Protein AF-N1WDT0-F1 (afdb_monomer)

Foldseek 3Di:
DDLLVVLVVLLVVVCVVQVEAEEADADPPPDPDAKDWAQDPVGIYMYGHNPDDSQSRSQRSLLSVLLVVVDDPDHDDDPPPPPDPPDDPVVSSLSSLVRSLVSSVCVVVLLVLCLVVVQALCSSCVSVSHDSVSSLSVLVVVCVVFQAQKFFDADDPVLLCVLVVVLPDDDPLSPLSVVQSVQQDPRGTIDGSNSSVVLSVLLHPDDDDSVVNSVSVSVRCSVVQNVLRGDCSRSVNDDD

Radius of gyration: 20.65 Å; Cα contacts (8 Å, |Δi|>4): 301; chains: 1; bounding box: 52×43×61 Å

Organism: NCBI:txid1218591

Solvent-accessible surface area (backbone atoms only — not comparable to full-atom values): 13648 Å² total; per-residue (Å²): 132,58,71,58,59,54,49,39,53,51,53,51,53,49,30,56,74,70,60,32,49,77,43,76,39,88,69,70,89,87,56,98,68,58,63,47,64,45,49,53,99,91,47,36,37,34,43,32,36,55,87,49,53,69,42,51,45,42,51,44,52,30,25,41,48,13,43,61,79,69,61,71,92,71,69,78,77,69,99,83,72,86,84,57,94,84,73,74,53,70,68,54,57,51,49,10,48,52,40,14,53,57,77,62,69,46,63,68,61,47,53,59,40,31,37,77,32,68,51,41,50,59,60,32,13,57,74,68,56,38,47,58,67,60,48,52,52,51,50,54,55,49,38,73,77,42,24,82,34,60,28,74,42,84,75,53,68,68,60,48,51,57,52,54,70,71,61,79,76,90,60,81,79,48,53,61,60,52,52,42,60,74,46,57,53,99,89,31,29,57,44,32,47,36,58,52,52,50,33,30,51,37,42,63,71,43,79,64,73,65,16,51,51,30,43,52,57,37,57,67,47,38,61,62,28,43,75,57,66,8,60,48,53,49,38,67,59,79,85,129

Structure (mmCIF, N/CA/C/O backbone):
data_AF-N1WDT0-F1
#
_entry.id   AF-N1WDT0-F1
#
loop_
_atom_site.group_PDB
_atom_site.id
_atom_site.type_symbol
_atom_site.label_atom_id
_atom_site.label_alt_id
_atom_site.label_comp_id
_atom_site.label_asym_id
_atom_site.label_entity_id
_atom_site.label_seq_id
_atom_site.pdbx_PDB_ins_code
_atom_site.Cartn_x
_atom_site.Cartn_y
_atom_site.Cartn_z
_atom_site.occupancy
_atom_site.B_iso_or_equiv
_atom_site.auth_seq_id
_atom_site.auth_comp_id
_atom_site.auth_asym_id
_atom_site.auth_atom_id
_atom_site.pdbx_PDB_model_num
ATOM 1 N N . MET A 1 1 ? 11.836 -20.266 -6.210 1.00 59.88 1 MET A N 1
ATOM 2 C CA . MET A 1 1 ? 11.882 -18.869 -6.680 1.00 59.88 1 MET A CA 1
ATOM 3 C C . MET A 1 1 ? 11.129 -18.022 -5.669 1.00 59.88 1 MET A C 1
ATOM 5 O O . MET A 1 1 ? 10.031 -18.419 -5.287 1.00 59.88 1 MET A O 1
ATOM 9 N N . LYS A 1 2 ? 11.742 -16.962 -5.138 1.00 85.12 2 LYS A N 1
ATOM 10 C CA . LYS A 1 2 ? 11.105 -16.052 -4.169 1.00 85.12 2 LYS A CA 1
ATOM 11 C C . LYS A 1 2 ? 10.028 -15.222 -4.881 1.00 85.12 2 LYS A C 1
ATOM 13 O O . LYS A 1 2 ? 10.144 -14.978 -6.080 1.00 85.12 2 LYS A O 1
ATOM 18 N N . ARG A 1 3 ? 8.973 -14.791 -4.176 1.00 88.62 3 ARG A N 1
ATOM 19 C CA . ARG A 1 3 ? 7.803 -14.133 -4.793 1.00 88.62 3 ARG A CA 1
ATOM 20 C C . ARG A 1 3 ? 8.201 -12.888 -5.594 1.00 88.62 3 ARG A C 1
ATOM 22 O O . ARG A 1 3 ? 7.751 -12.724 -6.725 1.00 88.62 3 ARG A O 1
ATOM 29 N N . ASN A 1 4 ? 9.099 -12.062 -5.060 1.00 91.75 4 ASN A N 1
ATOM 30 C CA . ASN A 1 4 ? 9.583 -10.879 -5.775 1.00 91.75 4 ASN A CA 1
ATOM 31 C C . ASN A 1 4 ? 10.417 -11.169 -7.035 1.00 91.75 4 ASN A C 1
ATOM 33 O O . ASN A 1 4 ? 10.404 -10.352 -7.948 1.00 91.75 4 ASN A O 1
ATOM 37 N N . GLU A 1 5 ? 11.079 -12.324 -7.147 1.00 93.81 5 GLU A N 1
ATOM 38 C CA . GLU A 1 5 ? 11.768 -12.719 -8.390 1.00 93.81 5 GLU A CA 1
ATOM 39 C C . GLU A 1 5 ? 10.745 -13.013 -9.500 1.00 93.81 5 GLU A C 1
ATOM 41 O O . GLU A 1 5 ? 10.914 -12.579 -10.637 1.00 93.81 5 GLU A O 1
ATOM 46 N N . VAL A 1 6 ? 9.639 -13.686 -9.148 1.00 93.25 6 VAL A N 1
ATOM 47 C CA . VAL A 1 6 ? 8.513 -13.948 -10.064 1.00 93.25 6 VAL A CA 1
ATOM 48 C C . VAL A 1 6 ? 7.881 -12.632 -10.523 1.00 93.25 6 VAL A C 1
ATOM 50 O O . VAL A 1 6 ? 7.660 -12.439 -11.717 1.00 93.25 6 VAL A O 1
ATOM 53 N N . ARG A 1 7 ? 7.603 -11.716 -9.583 1.00 93.69 7 ARG A N 1
ATOM 54 C CA . ARG A 1 7 ? 7.012 -10.404 -9.890 1.00 93.69 7 ARG A CA 1
ATOM 55 C C . ARG A 1 7 ? 7.910 -9.586 -10.799 1.00 93.69 7 ARG A C 1
ATOM 57 O O . ARG A 1 7 ? 7.422 -9.054 -11.788 1.00 93.69 7 ARG A O 1
ATOM 64 N N . LEU A 1 8 ? 9.205 -9.525 -10.488 1.00 95.62 8 LEU A N 1
ATOM 65 C CA . LEU A 1 8 ? 10.164 -8.812 -11.318 1.00 95.62 8 LEU A CA 1
ATOM 66 C C . LEU A 1 8 ? 10.182 -9.385 -12.738 1.00 95.62 8 LEU A C 1
ATOM 68 O O . LEU A 1 8 ? 10.030 -8.632 -13.691 1.00 95.62 8 LEU A O 1
ATOM 72 N N . GLY A 1 9 ? 10.273 -10.712 -12.881 1.00 96.06 9 GLY A N 1
ATOM 73 C CA . GLY A 1 9 ? 10.225 -11.370 -14.188 1.00 96.06 9 GLY A CA 1
ATOM 74 C C . GLY A 1 9 ? 8.941 -11.068 -14.966 1.00 96.06 9 GLY A C 1
ATOM 75 O O . GLY A 1 9 ? 9.001 -10.783 -16.161 1.00 96.06 9 GLY A O 1
ATOM 76 N N . ARG A 1 10 ? 7.780 -11.055 -14.294 1.00 95.88 10 ARG A N 1
ATOM 77 C CA . ARG A 1 10 ? 6.499 -10.687 -14.917 1.00 95.88 10 ARG A CA 1
ATOM 78 C C . ARG A 1 10 ? 6.483 -9.229 -15.373 1.00 95.88 10 ARG A C 1
ATOM 80 O O . ARG A 1 10 ? 6.078 -8.972 -16.498 1.00 95.88 10 ARG A O 1
ATOM 87 N N . LEU A 1 11 ? 6.915 -8.293 -14.527 1.00 97.06 11 LEU A N 1
ATOM 88 C CA . LEU A 1 11 ? 6.965 -6.868 -14.868 1.00 97.06 11 LEU A CA 1
ATOM 89 C C . LEU A 1 11 ? 7.932 -6.601 -16.029 1.00 97.06 11 LEU A C 1
ATOM 91 O O . LEU A 1 11 ? 7.587 -5.857 -16.937 1.00 97.06 11 LEU A O 1
ATOM 95 N N . LEU A 1 12 ? 9.094 -7.258 -16.049 1.00 97.69 12 LEU A N 1
ATOM 96 C CA . LEU A 1 12 ? 10.030 -7.188 -17.175 1.00 97.69 12 LEU A CA 1
ATOM 97 C C . LEU A 1 12 ? 9.416 -7.757 -18.461 1.00 97.69 12 LEU A C 1
ATOM 99 O O . LEU A 1 12 ? 9.558 -7.155 -19.516 1.00 97.69 12 LEU A O 1
ATOM 103 N N . SER A 1 13 ? 8.670 -8.862 -18.367 1.00 97.19 13 SER A N 1
ATOM 104 C CA . SER A 1 13 ? 7.952 -9.433 -19.519 1.00 97.19 13 SER A CA 1
ATOM 105 C C . SER A 1 13 ? 6.827 -8.521 -20.023 1.00 97.19 13 SER A C 1
ATOM 107 O O . SER A 1 13 ? 6.486 -8.562 -21.199 1.00 97.19 13 SER A O 1
ATOM 109 N N . ILE A 1 14 ? 6.200 -7.740 -19.136 1.00 96.00 14 ILE A N 1
ATOM 110 C CA . ILE A 1 14 ? 5.221 -6.714 -19.519 1.00 96.00 14 ILE A CA 1
ATOM 111 C C . ILE A 1 14 ? 5.944 -5.576 -20.239 1.00 96.00 14 ILE A C 1
ATOM 113 O O . ILE A 1 14 ? 5.545 -5.229 -21.340 1.00 96.00 14 ILE A O 1
ATOM 117 N N . ALA A 1 15 ? 7.036 -5.060 -19.671 1.00 96.62 15 ALA A N 1
ATOM 118 C CA . ALA A 1 15 ? 7.830 -4.004 -20.294 1.00 96.62 15 ALA A CA 1
ATOM 119 C C . ALA A 1 15 ? 8.309 -4.394 -21.702 1.00 96.62 15 ALA A C 1
ATOM 121 O O . ALA A 1 15 ? 8.155 -3.616 -22.634 1.00 96.62 15 ALA A O 1
ATOM 122 N N . GLU A 1 16 ? 8.805 -5.623 -21.873 1.00 96.94 16 GLU A N 1
ATOM 123 C CA . GLU A 1 16 ? 9.232 -6.155 -23.173 1.00 96.94 16 GLU A CA 1
ATOM 124 C C . GLU A 1 16 ? 8.089 -6.194 -24.198 1.00 96.94 16 GLU A C 1
ATOM 126 O O . GLU A 1 16 ? 8.295 -5.844 -25.354 1.00 96.94 16 GLU A O 1
ATOM 131 N N . LYS A 1 17 ? 6.876 -6.583 -23.786 1.00 96.44 17 LYS A N 1
ATOM 132 C CA . LYS A 1 17 ? 5.700 -6.618 -24.676 1.00 96.44 17 LYS A CA 1
ATOM 133 C C . LYS A 1 17 ? 5.211 -5.238 -25.099 1.00 96.44 17 LYS A C 1
ATOM 135 O O . LYS A 1 17 ? 4.602 -5.127 -26.156 1.00 96.44 17 LYS A O 1
ATOM 140 N N . GLU A 1 18 ? 5.448 -4.233 -24.267 1.00 94.56 18 GLU A N 1
ATOM 141 C CA . GLU A 1 18 ? 5.073 -2.840 -24.517 1.00 94.56 18 GLU A CA 1
ATOM 142 C C . GLU A 1 18 ? 6.230 -2.026 -25.131 1.00 94.56 18 GLU A C 1
ATOM 144 O O . GLU A 1 18 ? 6.192 -0.796 -25.135 1.00 94.56 18 GLU A O 1
ATOM 149 N N . ASP A 1 19 ? 7.284 -2.697 -25.615 1.00 94.81 19 ASP A N 1
ATOM 150 C CA . ASP A 1 19 ? 8.482 -2.076 -26.191 1.00 94.81 19 ASP A CA 1
ATOM 151 C C . ASP A 1 19 ? 9.151 -1.038 -25.254 1.00 94.81 19 ASP A C 1
ATOM 153 O O . ASP A 1 19 ? 9.735 -0.041 -25.690 1.00 94.81 19 ASP A O 1
ATOM 157 N N . VAL A 1 20 ? 9.087 -1.274 -23.937 1.00 95.06 20 VAL A N 1
ATOM 158 C CA . VAL A 1 20 ? 9.721 -0.446 -22.902 1.00 95.06 20 VAL A CA 1
ATOM 159 C C . VAL A 1 20 ? 11.049 -1.063 -22.465 1.00 95.06 20 VAL A C 1
ATOM 161 O O . VAL A 1 20 ? 11.102 -2.141 -21.869 1.00 95.06 20 VAL A O 1
ATOM 164 N N . ILE A 1 21 ? 12.150 -0.344 -22.690 1.00 96.31 21 ILE A N 1
ATOM 165 C CA . ILE A 1 21 ? 13.493 -0.802 -22.306 1.00 96.31 21 ILE A CA 1
ATOM 166 C C . ILE A 1 21 ? 13.722 -0.561 -20.811 1.00 96.31 21 ILE A C 1
ATOM 168 O O . ILE A 1 21 ? 13.724 0.583 -20.364 1.00 96.31 21 ILE A O 1
ATOM 172 N N . VAL A 1 22 ? 14.002 -1.608 -20.033 1.00 96.69 22 VAL A N 1
ATOM 173 C CA . VAL A 1 22 ? 14.294 -1.486 -18.593 1.00 96.69 22 VAL A CA 1
ATOM 174 C C . VAL A 1 22 ? 15.791 -1.632 -18.327 1.00 96.69 22 VAL A C 1
ATOM 176 O O . VAL A 1 22 ? 16.393 -2.641 -18.684 1.00 96.69 22 VAL A O 1
ATOM 179 N N . ASN A 1 23 ? 16.388 -0.650 -17.648 1.00 95.25 23 ASN A N 1
ATOM 180 C CA . ASN A 1 23 ? 17.796 -0.657 -17.257 1.00 95.25 23 ASN A CA 1
ATOM 181 C C . ASN A 1 23 ? 17.959 -0.504 -15.741 1.00 95.25 23 ASN A C 1
ATOM 183 O O . ASN A 1 23 ? 17.408 0.415 -15.136 1.00 95.25 23 ASN A O 1
ATOM 187 N N . PHE A 1 24 ? 18.789 -1.356 -15.139 1.00 93.19 24 PHE A N 1
ATOM 188 C CA . PHE A 1 24 ? 19.231 -1.200 -13.753 1.00 93.19 24 PHE A CA 1
ATOM 189 C C . PHE A 1 24 ? 20.543 -0.418 -13.736 1.00 93.19 24 PHE A C 1
ATOM 191 O O . PHE A 1 24 ? 21.563 -0.897 -14.228 1.00 93.19 24 PHE A O 1
ATOM 198 N N . LEU A 1 25 ? 20.507 0.795 -13.195 1.00 89.88 25 LEU A N 1
ATOM 199 C CA . LEU A 1 25 ? 21.597 1.762 -13.254 1.00 89.88 25 LEU A CA 1
ATOM 200 C C . LEU A 1 25 ? 22.262 1.898 -11.886 1.00 89.88 25 LEU A C 1
ATOM 202 O O . LEU A 1 25 ? 21.585 2.091 -10.876 1.00 89.88 25 LEU A O 1
ATOM 206 N N . ASP A 1 26 ? 23.590 1.828 -11.861 1.00 84.81 26 ASP A N 1
ATOM 207 C CA . ASP A 1 26 ? 24.386 2.215 -10.697 1.00 84.81 26 ASP A CA 1
ATOM 208 C C . ASP A 1 26 ? 24.666 3.719 -10.779 1.00 84.81 26 ASP A C 1
ATOM 210 O O . ASP A 1 26 ? 25.524 4.170 -11.538 1.00 84.81 26 ASP A O 1
ATOM 214 N N . VAL A 1 27 ? 23.856 4.507 -10.074 1.00 71.44 27 VAL A N 1
ATOM 215 C CA . VAL A 1 27 ? 24.004 5.964 -10.013 1.00 71.44 27 VAL A CA 1
ATOM 216 C C . VAL A 1 27 ? 24.674 6.294 -8.687 1.00 71.44 27 VAL A C 1
ATOM 218 O O . VAL A 1 27 ? 24.202 5.865 -7.632 1.00 71.44 27 VAL A O 1
ATOM 221 N N . GLU A 1 28 ? 25.788 7.032 -8.732 1.00 61.84 28 GLU A N 1
ATOM 222 C CA . GLU A 1 28 ? 26.560 7.381 -7.537 1.00 61.84 28 GLU A CA 1
ATOM 223 C C . GLU A 1 28 ? 25.666 7.958 -6.424 1.00 61.84 28 GLU A C 1
ATOM 225 O O . GLU A 1 28 ? 24.732 8.722 -6.669 1.00 61.84 28 GLU A O 1
ATOM 230 N N . ARG A 1 29 ? 25.999 7.607 -5.172 1.00 56.38 29 ARG A N 1
ATOM 231 C CA . ARG A 1 29 ? 25.224 7.814 -3.925 1.00 56.38 29 ARG A CA 1
ATOM 232 C C . ARG A 1 29 ? 24.820 9.263 -3.588 1.00 56.38 29 ARG A C 1
ATOM 234 O O . ARG A 1 29 ? 24.283 9.497 -2.508 1.00 56.38 29 ARG A O 1
ATOM 241 N N . LEU A 1 30 ? 25.114 10.234 -4.446 1.00 51.97 30 LEU A N 1
ATOM 242 C CA . LEU A 1 30 ? 24.866 11.657 -4.215 1.00 51.97 30 LEU A CA 1
ATOM 243 C C . LEU A 1 30 ? 23.414 12.073 -4.493 1.00 51.97 30 LEU A C 1
ATOM 245 O O . LEU A 1 30 ? 23.015 13.154 -4.068 1.00 51.97 30 LEU A O 1
ATOM 249 N N . ILE A 1 31 ? 22.611 11.226 -5.149 1.00 59.69 31 ILE A N 1
ATOM 250 C CA . ILE A 1 31 ? 21.206 11.516 -5.470 1.00 59.69 31 ILE A CA 1
ATOM 251 C C . ILE A 1 31 ? 20.319 10.386 -4.937 1.00 59.69 31 ILE A C 1
ATOM 253 O O . ILE A 1 31 ? 20.558 9.210 -5.202 1.00 59.69 31 ILE A O 1
ATOM 257 N N . SER A 1 32 ? 19.263 10.735 -4.198 1.00 70.50 32 SER A N 1
ATOM 258 C CA . SER A 1 32 ? 18.242 9.818 -3.661 1.00 70.50 32 SER A CA 1
ATOM 259 C C . SER A 1 32 ? 17.285 9.274 -4.736 1.00 70.50 32 SER A C 1
ATOM 261 O O . SER A 1 32 ? 16.084 9.138 -4.499 1.00 70.50 32 SER A O 1
ATOM 263 N N . TRP A 1 33 ? 17.798 9.020 -5.936 1.00 81.94 33 TRP A N 1
ATOM 264 C CA . TRP A 1 33 ? 17.026 8.609 -7.099 1.00 81.94 33 TRP A CA 1
ATOM 265 C C . TRP A 1 33 ? 16.653 7.123 -7.009 1.00 81.94 33 TRP A C 1
ATOM 267 O O . TRP A 1 33 ? 17.490 6.283 -6.669 1.00 81.94 33 TRP A O 1
ATOM 277 N N . LYS A 1 34 ? 15.385 6.796 -7.292 1.00 86.12 34 LYS A N 1
ATOM 278 C CA . LYS A 1 34 ? 14.857 5.422 -7.221 1.00 86.12 34 LYS A CA 1
ATOM 279 C C . LYS A 1 34 ? 14.544 4.848 -8.604 1.00 86.12 34 LYS A C 1
ATOM 281 O O . LYS A 1 34 ? 14.937 3.714 -8.879 1.00 86.12 34 LYS A O 1
ATOM 286 N N . GLY A 1 35 ? 13.868 5.625 -9.445 1.00 87.56 35 GLY A N 1
ATOM 287 C CA . GLY A 1 35 ? 13.437 5.237 -10.782 1.00 87.56 35 GLY A CA 1
ATOM 288 C C . GLY A 1 35 ? 13.123 6.451 -11.651 1.00 87.56 35 GLY A C 1
ATOM 289 O O . GLY A 1 35 ? 13.062 7.578 -11.151 1.00 87.56 35 GLY A O 1
ATOM 290 N N . LEU A 1 36 ? 13.056 6.231 -12.962 1.00 87.50 36 LEU A N 1
ATOM 291 C CA . LEU A 1 36 ? 12.637 7.230 -13.939 1.00 87.50 36 LEU A CA 1
ATOM 292 C C . LEU A 1 36 ? 12.086 6.545 -15.189 1.00 87.50 36 LEU A C 1
ATOM 294 O O . LEU A 1 36 ? 12.828 5.848 -15.886 1.00 87.50 36 LEU A O 1
ATOM 298 N N . TYR A 1 37 ? 10.830 6.816 -15.509 1.00 87.88 37 TYR A N 1
ATOM 299 C CA . TYR A 1 37 ? 10.248 6.578 -16.820 1.00 87.88 37 TYR A CA 1
ATOM 300 C C . TYR A 1 37 ? 10.559 7.737 -17.777 1.00 87.88 37 TYR A C 1
ATOM 302 O O . TYR A 1 37 ? 10.385 8.912 -17.455 1.00 87.88 37 TYR A O 1
ATOM 310 N N . VAL A 1 38 ? 11.011 7.404 -18.984 1.00 86.00 38 VAL A N 1
ATOM 311 C CA . VAL A 1 38 ? 11.261 8.350 -20.073 1.00 86.00 38 VAL A CA 1
ATOM 312 C C . VAL A 1 38 ? 10.547 7.853 -21.317 1.00 86.00 38 VAL A C 1
ATOM 314 O O . VAL A 1 38 ? 10.682 6.695 -21.699 1.00 86.00 38 VAL A O 1
ATOM 317 N N . THR A 1 39 ? 9.837 8.750 -21.993 1.00 83.38 39 THR A N 1
ATOM 318 C CA . THR A 1 39 ? 9.255 8.487 -23.308 1.00 83.38 39 THR A CA 1
ATOM 319 C C . THR A 1 39 ? 9.722 9.535 -24.311 1.00 83.38 39 THR A C 1
ATOM 321 O O . THR A 1 39 ? 9.875 10.719 -23.990 1.00 83.38 39 THR A O 1
ATOM 324 N N . THR A 1 40 ? 10.015 9.079 -25.522 1.00 82.75 40 THR A N 1
ATOM 325 C CA . THR A 1 40 ? 10.518 9.880 -26.638 1.00 82.75 40 THR A CA 1
ATOM 326 C C . THR A 1 40 ? 9.840 9.430 -27.928 1.00 82.75 40 THR A C 1
ATOM 328 O O . THR A 1 40 ? 9.202 8.381 -27.970 1.00 82.75 40 THR A O 1
ATOM 331 N N . GLU A 1 41 ? 10.044 10.168 -29.018 1.00 81.25 41 GLU A N 1
ATOM 332 C CA . GLU A 1 41 ? 9.608 9.733 -30.354 1.00 81.25 41 GLU A CA 1
ATOM 333 C C . GLU A 1 41 ? 10.253 8.405 -30.797 1.00 81.25 41 GLU A C 1
ATOM 335 O O . GLU A 1 41 ? 9.723 7.728 -31.672 1.00 81.25 41 GLU A O 1
ATOM 340 N N . LEU A 1 42 ? 11.386 8.023 -30.194 1.00 82.31 42 LEU A N 1
ATOM 341 C CA . LEU A 1 42 ? 12.124 6.797 -30.510 1.00 82.31 42 LEU A CA 1
ATOM 342 C C . LEU A 1 42 ? 11.694 5.592 -29.662 1.00 82.31 42 LEU A C 1
ATOM 344 O O . LEU A 1 42 ? 12.196 4.493 -29.882 1.00 82.31 42 LEU A O 1
ATOM 348 N N . GLY A 1 43 ? 10.801 5.793 -28.692 1.00 88.12 43 GLY A N 1
ATOM 349 C CA . GLY A 1 43 ? 10.342 4.757 -27.771 1.00 88.12 43 GLY A CA 1
ATOM 350 C C . GLY A 1 43 ? 10.438 5.174 -26.308 1.00 88.12 43 GLY A C 1
ATOM 351 O O . GLY A 1 43 ? 10.697 6.339 -25.977 1.00 88.12 43 GLY A O 1
ATOM 352 N N . SER A 1 44 ? 10.228 4.193 -25.434 1.00 91.31 44 SER A N 1
ATOM 353 C CA . SER A 1 44 ? 10.132 4.383 -23.991 1.00 91.31 44 SER A CA 1
ATOM 354 C C . SER A 1 44 ? 11.163 3.54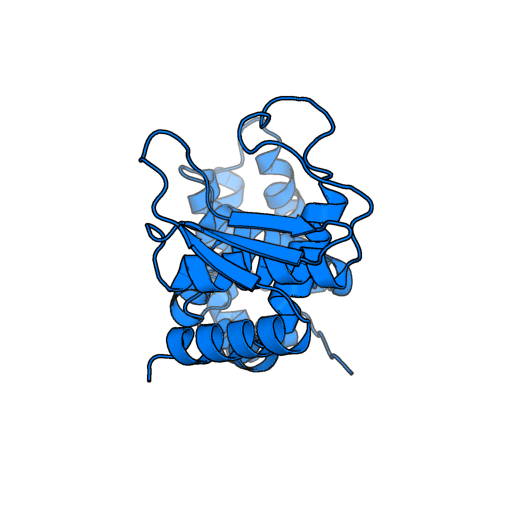6 -23.239 1.00 91.31 44 SER A C 1
ATOM 356 O O . SER A 1 44 ? 11.515 2.438 -23.640 1.00 91.31 44 SER A O 1
ATOM 358 N N . ALA A 1 45 ? 11.655 4.078 -22.126 1.00 93.25 45 ALA A N 1
ATOM 359 C CA . ALA A 1 45 ? 12.629 3.412 -21.279 1.00 93.25 45 ALA A CA 1
ATOM 360 C C . ALA A 1 45 ? 12.378 3.706 -19.799 1.00 93.25 45 ALA A C 1
ATOM 362 O O . ALA A 1 45 ? 11.893 4.774 -19.435 1.00 93.25 45 ALA A O 1
ATOM 363 N N . ILE A 1 46 ? 12.756 2.761 -18.944 1.00 92.88 46 ILE A N 1
ATOM 364 C CA . ILE A 1 46 ? 12.722 2.878 -17.490 1.00 92.88 46 ILE A CA 1
ATOM 365 C C . ILE A 1 46 ? 14.137 2.665 -16.958 1.00 92.88 46 ILE A C 1
ATOM 367 O O . ILE A 1 46 ? 14.757 1.629 -17.201 1.00 92.88 46 ILE A O 1
ATOM 371 N N . GLY A 1 47 ? 14.643 3.634 -16.203 1.00 92.19 47 GLY A N 1
ATOM 372 C CA . GLY A 1 47 ? 15.824 3.466 -15.363 1.00 92.19 47 GLY A CA 1
ATOM 373 C C . GLY A 1 47 ? 15.411 3.122 -13.935 1.00 92.19 47 GLY A C 1
ATOM 374 O O . GLY A 1 47 ? 14.533 3.777 -13.386 1.00 92.19 47 GLY A O 1
ATOM 375 N N . ILE A 1 48 ? 16.060 2.138 -13.312 1.00 91.75 48 ILE A N 1
ATOM 376 C CA . ILE A 1 48 ? 15.869 1.782 -11.897 1.00 91.75 48 ILE A CA 1
ATOM 377 C C . ILE A 1 48 ? 17.218 1.780 -11.196 1.00 91.75 48 ILE A C 1
ATOM 379 O O . ILE A 1 48 ? 18.186 1.230 -11.715 1.00 91.75 48 ILE A O 1
ATOM 383 N N . SER A 1 49 ? 17.288 2.342 -9.992 1.00 89.88 49 SER A N 1
ATOM 384 C CA . SER A 1 49 ? 18.504 2.288 -9.182 1.00 89.88 49 SER A CA 1
ATOM 385 C C . SER A 1 49 ? 18.840 0.847 -8.783 1.00 89.88 49 SER A C 1
ATOM 387 O O . SER A 1 49 ? 18.065 0.156 -8.112 1.00 89.88 49 SER A O 1
ATOM 389 N N . SER A 1 50 ? 20.028 0.384 -9.175 1.00 90.38 50 SER A N 1
ATOM 390 C CA . SER A 1 50 ? 20.531 -0.956 -8.850 1.00 90.38 50 SER A CA 1
ATOM 391 C C . SER A 1 50 ? 20.841 -1.127 -7.356 1.00 90.38 50 SER A C 1
ATOM 393 O O . SER A 1 50 ? 20.872 -2.253 -6.864 1.00 90.38 50 SER A O 1
ATOM 395 N N . ALA A 1 51 ? 20.989 -0.023 -6.613 1.00 88.31 51 ALA A N 1
ATOM 396 C CA . ALA A 1 51 ? 21.226 -0.012 -5.168 1.00 88.31 51 ALA A CA 1
ATOM 397 C C . ALA A 1 51 ? 19.975 -0.345 -4.328 1.00 88.31 51 ALA A C 1
ATOM 399 O O . ALA A 1 51 ? 20.073 -0.539 -3.113 1.00 88.31 51 ALA A O 1
ATOM 400 N N . LEU A 1 52 ? 18.791 -0.386 -4.946 1.00 88.56 52 LEU A N 1
ATOM 401 C CA . LEU A 1 52 ? 17.543 -0.728 -4.273 1.00 88.56 52 LEU A CA 1
ATOM 402 C C . LEU A 1 52 ? 17.487 -2.212 -3.895 1.00 88.56 52 LEU A C 1
ATOM 404 O O . LEU A 1 52 ? 17.981 -3.085 -4.605 1.00 88.56 52 LEU A O 1
ATOM 408 N N . THR A 1 53 ? 16.804 -2.518 -2.791 1.00 91.44 53 THR A N 1
ATOM 409 C CA . THR A 1 53 ? 16.423 -3.904 -2.497 1.00 91.44 53 THR A CA 1
ATOM 410 C C . THR A 1 53 ? 15.475 -4.421 -3.580 1.00 91.44 53 THR A C 1
ATOM 412 O O . THR A 1 53 ? 14.715 -3.644 -4.154 1.00 91.44 53 THR A O 1
ATOM 415 N N . LEU A 1 54 ? 15.452 -5.737 -3.810 1.00 92.88 54 LEU A N 1
ATOM 416 C CA . LEU A 1 54 ? 14.569 -6.355 -4.809 1.00 92.88 54 LEU A CA 1
ATOM 417 C C . LEU A 1 54 ? 13.090 -5.947 -4.636 1.00 92.88 54 LEU A C 1
ATOM 419 O O . LEU A 1 54 ? 12.396 -5.686 -5.608 1.00 92.88 54 LEU A O 1
ATOM 423 N N . GLU A 1 55 ? 12.624 -5.842 -3.391 1.00 92.62 55 GLU A N 1
ATOM 424 C CA . GLU A 1 55 ? 11.283 -5.349 -3.042 1.00 92.62 55 GLU A CA 1
ATOM 425 C C . GLU A 1 55 ? 11.019 -3.927 -3.560 1.00 92.62 55 GLU A C 1
ATOM 427 O O . GLU A 1 55 ? 9.975 -3.662 -4.156 1.00 92.62 55 GLU A O 1
ATOM 432 N N . ASN A 1 56 ? 11.981 -3.020 -3.376 1.00 91.00 56 ASN A N 1
ATOM 433 C CA . ASN A 1 56 ? 11.870 -1.656 -3.882 1.00 91.00 56 ASN A CA 1
ATOM 434 C C . ASN A 1 56 ? 12.006 -1.604 -5.405 1.00 91.00 56 ASN A C 1
ATOM 436 O O . ASN A 1 56 ? 11.302 -0.824 -6.028 1.00 91.00 56 ASN A O 1
ATOM 440 N N . GLN A 1 57 ? 12.852 -2.440 -6.015 1.00 93.19 57 GLN A N 1
ATOM 441 C CA . GLN A 1 57 ? 12.961 -2.524 -7.476 1.00 93.19 57 GLN A CA 1
ATOM 442 C C . GLN A 1 57 ? 11.644 -2.969 -8.117 1.00 93.19 57 GLN A C 1
ATOM 444 O O . GLN A 1 57 ? 11.216 -2.370 -9.095 1.00 93.19 57 GLN A O 1
ATOM 449 N N . VAL A 1 58 ? 10.980 -3.983 -7.549 1.00 95.31 58 VAL A N 1
ATOM 450 C CA . VAL A 1 58 ? 9.665 -4.457 -8.014 1.00 95.31 58 VAL A CA 1
ATOM 451 C C . VAL A 1 58 ? 8.618 -3.352 -7.916 1.00 95.31 58 VAL A C 1
ATOM 453 O O . VAL A 1 58 ? 7.883 -3.127 -8.875 1.00 95.31 58 VAL A O 1
ATOM 456 N N . TRP A 1 59 ? 8.550 -2.658 -6.777 1.00 94.88 59 TRP A N 1
ATOM 457 C CA . TRP A 1 59 ? 7.593 -1.568 -6.589 1.00 94.88 59 TRP A CA 1
ATOM 458 C C . TRP A 1 59 ? 7.850 -0.400 -7.541 1.00 94.88 59 TRP A C 1
ATOM 460 O O . TRP A 1 59 ? 6.925 0.048 -8.210 1.00 94.88 59 TRP A O 1
ATOM 470 N N . VAL A 1 60 ? 9.104 0.049 -7.643 1.00 93.00 60 VAL A N 1
ATOM 471 C CA . VAL A 1 60 ? 9.493 1.139 -8.543 1.00 93.00 60 VAL A CA 1
ATOM 472 C C . VAL A 1 60 ? 9.201 0.754 -9.989 1.00 93.00 60 VAL A C 1
ATOM 474 O O . VAL A 1 60 ? 8.522 1.504 -10.668 1.00 93.00 60 VAL A O 1
ATOM 477 N N . LEU A 1 61 ? 9.594 -0.437 -10.456 1.00 95.50 61 LEU A N 1
ATOM 478 C CA . LEU A 1 61 ? 9.283 -0.866 -11.825 1.00 95.50 61 LEU A CA 1
ATOM 479 C C . LEU A 1 61 ? 7.776 -0.864 -12.108 1.00 95.50 61 LEU A C 1
ATOM 481 O O . LEU A 1 61 ? 7.355 -0.425 -13.173 1.00 95.50 61 LEU A O 1
ATOM 485 N N . ALA A 1 62 ? 6.962 -1.352 -11.168 1.00 94.88 62 ALA A N 1
ATOM 486 C CA . ALA A 1 62 ? 5.512 -1.347 -11.324 1.00 94.88 62 ALA A CA 1
ATOM 487 C C . ALA A 1 62 ? 4.954 0.083 -11.416 1.00 94.88 62 ALA A C 1
ATOM 489 O O . ALA A 1 62 ? 4.106 0.347 -12.264 1.00 94.88 62 ALA A O 1
ATOM 490 N N . HIS A 1 63 ? 5.449 0.998 -10.581 1.00 93.06 63 HIS A N 1
ATOM 491 C CA . HIS A 1 63 ? 5.097 2.417 -10.618 1.00 93.06 63 HIS A CA 1
ATOM 492 C C . HIS A 1 63 ? 5.492 3.074 -11.955 1.00 93.06 63 HIS A C 1
ATOM 494 O O . HIS A 1 63 ? 4.646 3.676 -12.612 1.00 93.06 63 HIS A O 1
ATOM 500 N N . GLU A 1 64 ? 6.731 2.883 -12.420 1.00 92.12 64 GLU A N 1
ATOM 501 C CA . GLU A 1 64 ? 7.219 3.451 -13.688 1.00 92.12 64 GLU A CA 1
ATOM 502 C C . GLU A 1 64 ? 6.493 2.869 -14.917 1.00 92.12 64 GLU A C 1
ATOM 504 O O . GLU A 1 64 ? 6.236 3.567 -15.896 1.00 92.12 64 GLU A O 1
ATOM 509 N N . LEU A 1 65 ? 6.082 1.598 -14.876 1.00 93.06 65 LEU A N 1
ATOM 510 C CA . LEU A 1 65 ? 5.173 1.042 -15.885 1.00 93.06 65 LEU A CA 1
ATOM 511 C C . LEU A 1 65 ? 3.767 1.649 -15.785 1.00 93.06 65 LEU A C 1
ATOM 513 O O . LEU A 1 65 ? 3.092 1.824 -16.796 1.00 93.06 65 LEU A O 1
ATOM 517 N N . GLY A 1 66 ? 3.325 2.025 -14.587 1.00 90.38 66 GLY A N 1
ATOM 518 C CA . GLY A 1 66 ? 2.081 2.764 -14.399 1.00 90.38 66 GLY A CA 1
ATOM 519 C C . GLY A 1 66 ? 2.075 4.110 -15.126 1.00 90.38 66 GLY A C 1
ATOM 520 O O . GLY A 1 66 ? 1.076 4.468 -15.756 1.00 90.38 66 GLY A O 1
ATOM 521 N N . HIS A 1 67 ? 3.206 4.816 -15.116 1.00 87.44 67 HIS A N 1
ATOM 522 C CA . HIS A 1 67 ? 3.425 6.019 -15.919 1.00 87.44 67 HIS A CA 1
ATOM 523 C C . HIS A 1 67 ? 3.278 5.751 -17.430 1.00 87.44 67 HIS A C 1
ATOM 525 O O . HIS A 1 67 ? 2.636 6.536 -18.133 1.00 87.44 67 HIS A O 1
ATOM 531 N N . HIS A 1 68 ? 3.786 4.616 -17.923 1.00 89.88 68 HIS A N 1
ATOM 532 C CA . HIS A 1 68 ? 3.622 4.205 -19.321 1.00 89.88 68 HIS A CA 1
ATOM 533 C C . HIS A 1 68 ? 2.144 4.022 -19.709 1.00 89.88 68 HIS A C 1
ATOM 535 O O . HIS A 1 68 ? 1.657 4.671 -20.637 1.00 89.88 68 HIS A O 1
ATOM 541 N N . PHE A 1 69 ? 1.396 3.209 -18.960 1.00 86.31 69 PHE A N 1
ATOM 542 C CA . PHE A 1 69 ? 0.006 2.875 -19.301 1.00 86.31 69 PHE A CA 1
ATOM 543 C C . PHE A 1 69 ? -0.985 4.026 -19.115 1.00 86.31 69 PHE A C 1
ATOM 545 O O . PHE A 1 69 ? -2.044 4.048 -19.744 1.00 86.31 69 PHE A O 1
ATOM 552 N N . ARG A 1 70 ? -0.671 5.002 -18.257 1.00 76.81 70 ARG A N 1
ATOM 553 C CA . ARG A 1 70 ? -1.540 6.164 -18.018 1.00 76.81 70 ARG A CA 1
ATOM 554 C C . ARG A 1 70 ? -1.324 7.307 -19.009 1.00 76.81 70 ARG A C 1
ATOM 556 O O . ARG A 1 70 ? -2.057 8.292 -18.931 1.00 76.81 70 ARG A O 1
ATOM 563 N N . GLY A 1 71 ? -0.405 7.148 -19.966 1.00 61.88 71 GLY A N 1
ATOM 564 C CA . GLY A 1 71 ? -0.247 8.057 -21.098 1.00 61.88 71 GLY A CA 1
ATOM 565 C C . GLY A 1 71 ? 0.126 9.469 -20.660 1.00 61.88 71 GLY A C 1
ATOM 566 O O . GLY A 1 71 ? -0.620 10.417 -20.915 1.00 61.88 71 GLY A O 1
ATOM 567 N N . ILE A 1 72 ? 1.269 9.613 -19.983 1.00 57.56 72 ILE A N 1
ATOM 568 C CA . ILE A 1 72 ? 1.792 10.934 -19.622 1.00 57.56 72 ILE A CA 1
ATOM 569 C C . ILE A 1 72 ? 1.967 11.770 -20.886 1.00 57.56 72 ILE A C 1
ATOM 571 O O . ILE A 1 72 ? 2.697 11.410 -21.809 1.00 57.56 72 ILE A O 1
ATOM 575 N N . GLN A 1 73 ? 1.346 12.945 -20.895 1.00 49.44 73 GLN A N 1
ATOM 576 C CA . GLN A 1 73 ? 1.716 14.001 -21.821 1.00 49.44 73 GLN A CA 1
ATOM 577 C C . GLN A 1 73 ? 2.926 14.752 -21.255 1.00 49.44 73 GLN A C 1
ATOM 579 O O . GLN A 1 73 ? 2.715 15.768 -20.597 1.00 49.44 73 GLN A O 1
ATOM 584 N N . ARG A 1 74 ? 4.168 14.291 -21.493 1.00 48.91 74 ARG A N 1
ATOM 585 C CA . ARG A 1 74 ? 5.354 15.158 -21.699 1.00 48.91 74 ARG A CA 1
ATOM 586 C C . ARG A 1 74 ? 6.684 14.419 -21.876 1.00 48.91 74 ARG A C 1
ATOM 588 O O . ARG A 1 74 ? 6.964 13.399 -21.264 1.00 48.91 74 ARG A O 1
ATOM 595 N N . ALA A 1 75 ? 7.473 15.041 -22.750 1.00 41.41 75 ALA A N 1
ATOM 596 C CA . ALA A 1 75 ? 8.800 14.696 -23.223 1.00 41.41 75 ALA A CA 1
ATOM 597 C C . ALA A 1 75 ? 9.898 14.924 -22.173 1.00 41.41 75 ALA A C 1
ATOM 599 O O . ALA A 1 75 ? 9.788 15.846 -21.375 1.00 41.41 75 ALA A O 1
ATOM 600 N N . LEU A 1 76 ? 10.959 14.112 -22.264 1.00 38.78 76 LEU A N 1
ATOM 601 C CA . LEU A 1 76 ? 12.354 14.374 -21.870 1.00 38.78 76 LEU A CA 1
ATOM 602 C C . LEU A 1 76 ? 12.580 15.476 -20.823 1.00 38.78 76 LEU A C 1
ATOM 604 O O . LEU A 1 76 ? 12.641 16.652 -21.180 1.00 38.78 76 LEU A O 1
ATOM 608 N N . PHE A 1 77 ? 12.903 15.096 -19.582 1.00 43.25 77 PHE A N 1
ATOM 609 C CA . PHE A 1 77 ? 13.592 16.018 -18.680 1.00 43.25 77 PHE A CA 1
ATOM 610 C C . PHE A 1 77 ? 14.800 15.397 -17.991 1.00 43.25 77 PHE A C 1
ATOM 612 O O . PHE A 1 77 ? 14.863 14.210 -17.679 1.00 43.25 77 PHE A O 1
ATOM 619 N N . SER A 1 78 ? 15.791 16.267 -17.823 1.00 36.22 78 SER A N 1
ATOM 620 C CA . SER A 1 78 ? 17.088 15.985 -17.236 1.00 36.22 78 SER A CA 1
ATOM 621 C C . SER A 1 78 ? 16.929 15.562 -15.769 1.00 36.22 78 SER A C 1
ATOM 623 O O . SER A 1 78 ? 16.238 16.262 -15.025 1.00 36.22 78 SER A O 1
ATOM 625 N N . PRO A 1 79 ? 17.603 14.491 -15.309 1.00 39.91 79 PRO A N 1
ATOM 626 C CA . PRO A 1 79 ? 17.492 13.959 -13.943 1.00 39.91 79 PRO A CA 1
ATOM 627 C C . PRO A 1 79 ? 17.955 14.922 -12.822 1.00 39.91 79 PRO A C 1
ATOM 629 O O . PRO A 1 79 ? 17.988 14.539 -11.656 1.00 39.91 79 PRO A O 1
ATOM 632 N N . PHE A 1 80 ? 18.297 16.175 -13.147 1.00 39.41 80 PHE A N 1
ATOM 633 C CA . PHE A 1 80 ? 18.858 17.182 -12.240 1.00 39.41 80 PHE A CA 1
ATOM 634 C C . PHE A 1 80 ? 17.891 18.321 -11.851 1.00 39.41 80 PHE A C 1
ATOM 636 O O . PHE A 1 80 ? 18.312 19.257 -11.174 1.00 39.41 80 PHE A O 1
ATOM 643 N N . GLN A 1 81 ? 16.615 18.288 -12.254 1.00 37.25 81 GLN A N 1
ATOM 644 C CA . GLN A 1 81 ? 15.631 19.340 -11.931 1.00 37.25 81 GLN A CA 1
ATOM 645 C C . GLN A 1 81 ? 14.492 18.820 -11.039 1.00 37.25 81 GLN A C 1
ATOM 647 O O . GLN A 1 81 ? 13.345 18.750 -11.461 1.00 37.25 81 GLN A O 1
ATOM 652 N N . TYR A 1 82 ? 14.808 18.461 -9.791 1.00 43.28 82 TYR A N 1
ATOM 653 C CA . TYR A 1 82 ? 13.819 17.971 -8.814 1.00 43.28 82 TYR A CA 1
ATOM 654 C C . TYR A 1 82 ? 13.062 19.083 -8.053 1.00 43.28 82 TYR A C 1
ATOM 656 O O . TYR A 1 82 ? 12.017 18.810 -7.470 1.00 43.28 82 TYR A O 1
ATOM 664 N N . ASP A 1 83 ? 13.534 20.337 -8.083 1.00 39.94 83 ASP A N 1
ATOM 665 C CA . ASP A 1 83 ? 13.064 21.395 -7.162 1.00 39.94 83 ASP A CA 1
ATOM 666 C C . ASP A 1 83 ? 12.216 22.510 -7.796 1.00 39.94 83 ASP A C 1
ATOM 668 O O . ASP A 1 83 ? 11.986 23.555 -7.180 1.00 39.94 83 ASP A O 1
ATOM 672 N N . LEU A 1 84 ? 11.712 22.332 -9.018 1.00 38.44 84 LEU A N 1
ATOM 673 C CA . LEU A 1 84 ? 10.823 23.331 -9.606 1.00 38.44 84 LEU A CA 1
ATOM 674 C C . LEU A 1 84 ? 9.343 23.008 -9.289 1.00 38.44 84 LEU A C 1
ATOM 676 O O . LEU A 1 84 ? 8.877 21.888 -9.511 1.00 38.44 84 LEU A O 1
ATOM 680 N N . PRO A 1 85 ? 8.557 23.971 -8.771 1.00 34.56 85 PRO A N 1
ATOM 681 C CA . PRO A 1 85 ? 7.131 23.775 -8.529 1.00 34.56 85 PRO A CA 1
ATOM 682 C C . PRO A 1 85 ? 6.392 23.604 -9.867 1.00 34.56 85 PRO A C 1
ATOM 684 O O . PRO A 1 85 ? 6.397 24.502 -10.706 1.00 34.56 85 PRO A O 1
ATOM 687 N N . GLY A 1 86 ? 5.771 22.435 -10.062 1.00 42.47 86 GLY A N 1
ATOM 688 C CA . GLY A 1 86 ? 5.077 22.040 -11.300 1.00 42.47 86 GLY A CA 1
ATOM 689 C C . GLY A 1 86 ? 5.581 20.744 -11.950 1.00 42.47 86 GLY A C 1
ATOM 690 O O . GLY A 1 86 ? 5.049 20.365 -12.989 1.00 42.47 86 GLY A O 1
ATOM 691 N N . PHE A 1 87 ? 6.585 20.086 -11.355 1.00 51.69 87 PHE A N 1
ATOM 692 C CA . PHE A 1 87 ? 7.322 18.973 -11.970 1.00 51.69 87 PHE A CA 1
ATOM 693 C C . PHE A 1 87 ? 6.830 17.581 -11.554 1.00 51.69 87 PHE A C 1
ATOM 695 O O . PHE A 1 87 ? 6.845 16.679 -12.378 1.00 51.69 87 PHE A O 1
ATOM 702 N N . ASN A 1 88 ? 6.285 17.435 -10.343 1.00 57.12 88 ASN A N 1
ATOM 703 C CA . ASN A 1 88 ? 5.551 16.237 -9.930 1.00 57.12 88 ASN A CA 1
ATOM 704 C C . ASN A 1 88 ? 4.072 16.595 -9.872 1.00 57.12 88 ASN A C 1
ATOM 706 O O . ASN A 1 88 ? 3.638 17.251 -8.920 1.00 57.12 88 ASN A O 1
ATOM 710 N N . ASN A 1 89 ? 3.293 16.216 -10.885 1.00 69.88 89 ASN A N 1
ATOM 711 C CA . ASN A 1 89 ? 1.845 16.340 -10.807 1.00 69.88 89 ASN A CA 1
ATOM 712 C C . ASN A 1 89 ? 1.333 15.284 -9.812 1.00 69.88 89 ASN A C 1
ATOM 714 O O . ASN A 1 89 ? 1.338 14.099 -10.138 1.00 69.88 89 ASN A O 1
ATOM 718 N N . PRO A 1 90 ? 0.843 15.657 -8.614 1.00 70.75 90 PRO A N 1
ATOM 719 C CA . PRO A 1 90 ? 0.493 14.671 -7.588 1.00 70.75 90 PRO A CA 1
ATOM 720 C C . PRO A 1 90 ? -0.640 13.729 -8.014 1.00 70.75 90 PRO A C 1
ATOM 722 O O . PRO A 1 90 ? -0.817 12.661 -7.433 1.00 70.75 90 PRO A O 1
ATOM 725 N N . VAL A 1 91 ? -1.443 14.138 -9.002 1.00 75.44 91 VAL A N 1
ATOM 726 C CA . VAL A 1 91 ? -2.491 13.296 -9.589 1.00 75.44 91 VAL A CA 1
ATOM 727 C C . VAL A 1 91 ? -1.884 12.219 -10.484 1.00 75.44 91 VAL A C 1
ATOM 729 O O . VAL A 1 91 ? -2.358 11.088 -10.477 1.00 75.44 91 VAL A O 1
ATOM 732 N N . GLU A 1 92 ? -0.844 12.562 -11.236 1.00 76.88 92 GLU A N 1
ATOM 733 C CA . GLU A 1 92 ? -0.141 11.654 -12.140 1.00 76.88 92 GLU A CA 1
ATOM 734 C C . GLU A 1 92 ? 0.624 10.583 -11.366 1.00 76.88 92 GLU A C 1
ATOM 736 O O . GLU A 1 92 ? 0.367 9.403 -11.578 1.00 76.88 92 GLU A O 1
ATOM 741 N N . GLU A 1 93 ? 1.439 10.996 -10.393 1.00 83.00 93 GLU A N 1
ATOM 742 C CA . GLU A 1 93 ? 2.157 10.105 -9.468 1.00 83.00 93 GLU A CA 1
ATOM 743 C C . GLU A 1 93 ? 1.205 9.110 -8.798 1.00 83.00 93 GLU A C 1
ATOM 745 O O . GLU A 1 93 ? 1.416 7.899 -8.799 1.00 83.00 93 GLU A O 1
ATOM 750 N N . ARG A 1 94 ? 0.070 9.615 -8.296 1.00 80.00 94 ARG A N 1
ATOM 751 C CA . ARG A 1 94 ? -0.956 8.770 -7.685 1.00 80.00 94 ARG A CA 1
ATOM 752 C C . ARG A 1 94 ? -1.560 7.790 -8.691 1.00 80.00 94 ARG A C 1
ATOM 754 O O . ARG A 1 94 ? -1.866 6.663 -8.317 1.00 80.00 94 ARG A O 1
ATOM 761 N N . ASN A 1 95 ? -1.796 8.201 -9.933 1.00 81.19 95 ASN A N 1
ATOM 762 C CA . ASN A 1 95 ? -2.344 7.304 -10.950 1.00 81.19 95 ASN A CA 1
ATOM 763 C C . ASN A 1 95 ? -1.335 6.220 -11.349 1.00 81.19 95 ASN A C 1
ATOM 765 O O . ASN A 1 95 ? -1.743 5.075 -11.529 1.00 81.19 95 ASN A O 1
ATOM 769 N N . ALA A 1 96 ? -0.048 6.561 -11.437 1.00 85.00 96 ALA A N 1
ATOM 770 C CA . ALA A 1 96 ? 1.029 5.609 -11.683 1.00 85.00 96 ALA A CA 1
ATOM 771 C C . ALA A 1 96 ? 1.152 4.592 -10.541 1.00 85.00 96 ALA A C 1
ATOM 773 O O . ALA A 1 96 ? 1.167 3.389 -10.790 1.00 85.00 96 ALA A O 1
ATOM 774 N N . ASP A 1 97 ? 1.094 5.052 -9.288 1.00 86.44 97 ASP A N 1
ATOM 775 C CA . ASP A 1 97 ? 1.055 4.177 -8.116 1.00 86.44 97 ASP A CA 1
ATOM 776 C C . ASP A 1 97 ? -0.130 3.191 -8.158 1.00 86.44 97 ASP A C 1
ATOM 778 O O . ASP A 1 97 ? 0.007 2.006 -7.836 1.00 86.44 97 ASP A O 1
ATOM 782 N N . LEU A 1 98 ? -1.321 3.673 -8.536 1.00 84.38 98 LEU A N 1
ATOM 783 C CA . LEU A 1 98 ? -2.524 2.844 -8.641 1.00 84.38 98 LEU A CA 1
ATOM 784 C C . LEU A 1 98 ? -2.408 1.802 -9.753 1.00 84.38 98 LEU A C 1
ATOM 786 O O . LEU A 1 98 ? -2.806 0.655 -9.553 1.00 84.38 98 LEU A O 1
ATOM 790 N N . GLU A 1 99 ? -1.863 2.188 -10.902 1.00 87.19 99 GLU A N 1
ATOM 791 C CA . GLU A 1 99 ? -1.650 1.276 -12.020 1.00 87.19 99 GLU A CA 1
ATOM 792 C C . GLU A 1 99 ? -0.586 0.227 -11.683 1.00 87.19 99 GLU A C 1
ATOM 794 O O . GLU A 1 99 ? -0.803 -0.964 -11.894 1.00 87.19 99 GLU A O 1
ATOM 799 N N . GLY A 1 100 ? 0.506 0.635 -11.033 1.00 87.44 100 GLY A N 1
ATOM 800 C CA . GLY A 1 100 ? 1.523 -0.281 -10.527 1.00 87.44 100 GLY A CA 1
ATOM 801 C C . GLY A 1 100 ? 0.944 -1.330 -9.576 1.00 87.44 100 GLY A C 1
ATOM 802 O O . GLY A 1 100 ? 1.274 -2.511 -9.677 1.00 87.44 100 GLY A O 1
ATOM 803 N N . LEU A 1 101 ? 0.005 -0.953 -8.700 1.00 87.69 101 LEU A N 1
ATOM 804 C CA . LEU A 1 101 ? -0.704 -1.921 -7.855 1.00 87.69 101 LEU A CA 1
ATOM 805 C C . LEU A 1 101 ? -1.548 -2.923 -8.652 1.00 87.69 101 LEU A C 1
ATOM 807 O O . LEU A 1 101 ? -1.635 -4.082 -8.242 1.00 87.69 101 LEU A O 1
ATOM 811 N N . ILE A 1 102 ? -2.171 -2.496 -9.753 1.00 87.88 102 ILE A N 1
ATOM 812 C CA . ILE A 1 102 ? -2.941 -3.382 -10.638 1.00 87.88 102 ILE A CA 1
ATOM 813 C C . ILE A 1 102 ? -1.995 -4.371 -11.326 1.00 87.88 102 ILE A C 1
ATOM 815 O O . ILE A 1 102 ? -2.250 -5.572 -11.298 1.00 87.88 102 ILE A O 1
ATOM 819 N N . LEU A 1 103 ? -0.859 -3.898 -11.848 1.00 88.50 103 LEU A N 1
ATOM 820 C CA . LEU A 1 103 ? 0.165 -4.743 -12.478 1.00 88.50 103 LEU A CA 1
ATOM 821 C C . LEU A 1 103 ? 0.781 -5.762 -11.516 1.00 88.50 103 LEU A C 1
ATOM 823 O O . LEU A 1 103 ? 1.289 -6.802 -11.946 1.00 88.50 103 LEU A O 1
ATOM 827 N N . LEU A 1 104 ? 0.767 -5.477 -10.212 1.00 88.50 104 LEU A N 1
ATOM 828 C CA . LEU A 1 104 ? 1.207 -6.416 -9.188 1.00 88.50 104 LEU A CA 1
ATOM 829 C C . LEU A 1 104 ? 0.182 -7.538 -8.933 1.00 88.50 104 LEU A C 1
ATOM 831 O O . LEU A 1 104 ? 0.605 -8.611 -8.509 1.00 88.50 104 LEU A O 1
ATOM 835 N N . ASP A 1 105 ? -1.092 -7.376 -9.307 1.00 78.06 105 ASP A N 1
ATOM 836 C CA . ASP A 1 105 ? -2.161 -8.390 -9.212 1.00 78.06 105 ASP A CA 1
ATOM 837 C C . ASP A 1 105 ? -2.160 -9.149 -7.871 1.00 78.06 105 ASP A C 1
ATOM 839 O O . ASP A 1 105 ? -2.030 -10.368 -7.780 1.00 78.06 105 ASP A O 1
ATOM 843 N N . GLU A 1 106 ? -2.204 -8.380 -6.783 1.00 80.62 106 GLU A N 1
ATOM 844 C CA . GLU A 1 106 ? -2.039 -8.894 -5.422 1.00 80.62 106 GLU A CA 1
ATOM 845 C C . GLU A 1 106 ? -3.345 -8.907 -4.629 1.00 80.62 106 GLU A C 1
ATOM 847 O O . GLU A 1 106 ? -3.323 -8.907 -3.402 1.00 80.62 106 GLU A O 1
ATOM 852 N N . GLU A 1 107 ? -4.503 -8.881 -5.285 1.00 86.31 107 GLU A N 1
ATOM 853 C CA . GLU A 1 107 ? -5.764 -8.652 -4.583 1.00 86.31 107 GLU A CA 1
ATOM 854 C C . GLU A 1 107 ? -6.125 -9.775 -3.604 1.00 86.31 107 GLU A C 1
ATOM 856 O O . GLU A 1 107 ? -6.370 -9.518 -2.420 1.00 86.31 107 GLU A O 1
ATOM 861 N N . GLU A 1 108 ? -6.129 -11.023 -4.069 1.00 87.69 108 GLU A N 1
ATOM 862 C CA . GLU A 1 108 ? -6.451 -12.169 -3.220 1.00 87.69 108 GLU A CA 1
ATOM 863 C C . GLU A 1 108 ? -5.402 -12.348 -2.109 1.00 87.69 108 GLU A C 1
ATOM 865 O O . GLU A 1 108 ? -5.740 -12.512 -0.930 1.00 87.69 108 GLU A O 1
ATOM 870 N N . ASN A 1 109 ? -4.120 -12.226 -2.462 1.00 89.50 109 ASN A N 1
ATOM 871 C CA . ASN A 1 109 ? -3.011 -12.288 -1.510 1.00 89.50 109 ASN A CA 1
ATOM 872 C C . ASN A 1 109 ? -3.093 -11.182 -0.456 1.00 89.50 109 ASN A C 1
ATOM 874 O O . ASN A 1 109 ? -2.868 -11.444 0.732 1.00 89.50 109 ASN A O 1
ATOM 878 N N . TRP A 1 110 ? -3.450 -9.964 -0.864 1.00 90.94 110 TRP A N 1
ATOM 879 C CA . TRP A 1 110 ? -3.666 -8.836 0.031 1.00 90.94 110 TRP A CA 1
ATOM 880 C C . TRP A 1 110 ? -4.777 -9.158 1.016 1.00 90.94 110 TRP A C 1
ATOM 882 O O . TRP A 1 110 ? -4.559 -9.053 2.220 1.00 90.94 110 TRP A O 1
ATOM 892 N N . ARG A 1 111 ? -5.941 -9.618 0.539 1.00 89.69 111 ARG A N 1
ATOM 893 C CA . ARG A 1 111 ? -7.075 -9.984 1.404 1.00 89.69 111 ARG A CA 1
ATOM 894 C C . ARG A 1 111 ? -6.682 -11.060 2.411 1.00 89.69 111 ARG A C 1
ATOM 896 O O . ARG A 1 111 ? -6.929 -10.913 3.607 1.00 89.69 111 ARG A O 1
ATOM 903 N N . ASN A 1 112 ? -6.032 -12.127 1.955 1.00 92.19 112 ASN A N 1
ATOM 904 C CA . ASN A 1 112 ? -5.595 -13.224 2.819 1.00 92.19 112 ASN A CA 1
ATOM 905 C C . ASN A 1 112 ? -4.552 -12.773 3.851 1.00 92.19 112 ASN A C 1
ATOM 907 O O . ASN A 1 112 ? -4.544 -13.235 4.995 1.00 92.19 112 ASN A O 1
ATOM 911 N N . TH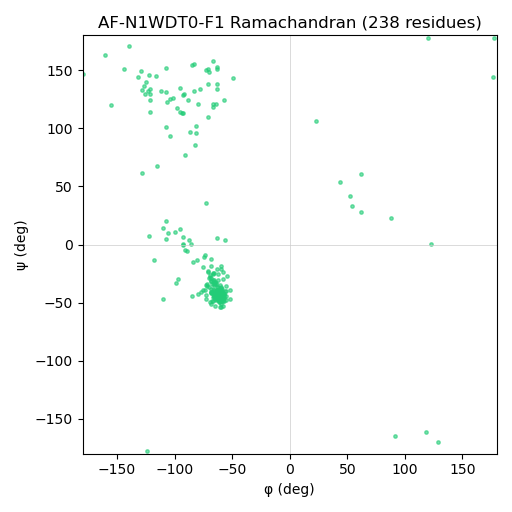R A 1 113 ? -3.690 -11.831 3.487 1.00 93.50 113 THR A N 1
ATOM 912 C CA . THR A 1 113 ? -2.707 -11.249 4.404 1.00 93.50 113 THR A CA 1
ATOM 913 C C . THR A 1 113 ? -3.344 -10.264 5.380 1.00 93.50 113 THR A C 1
ATOM 915 O O . THR A 1 113 ? -3.032 -10.293 6.570 1.00 93.50 113 THR A O 1
ATOM 918 N N . GLU A 1 114 ? -4.302 -9.462 4.929 1.00 93.31 114 GLU A N 1
ATOM 919 C CA . GLU A 1 114 ? -5.053 -8.526 5.758 1.00 93.31 114 GLU A CA 1
ATOM 920 C C . GLU A 1 114 ? -5.915 -9.251 6.800 1.00 93.31 114 GLU A C 1
ATOM 922 O O . GLU A 1 114 ? -6.028 -8.780 7.925 1.00 93.31 114 GLU A O 1
ATOM 927 N N . LYS A 1 115 ? -6.428 -10.452 6.511 1.00 93.94 115 LYS A N 1
ATOM 928 C CA . LYS A 1 115 ? -7.070 -11.307 7.530 1.00 93.94 115 LYS A CA 1
ATOM 929 C C . LYS A 1 115 ? -6.127 -11.658 8.686 1.00 93.94 115 LYS A C 1
ATOM 931 O O . LYS A 1 115 ? -6.538 -11.695 9.844 1.00 93.94 115 LYS A O 1
ATOM 936 N N . ARG A 1 116 ? -4.847 -11.904 8.386 1.00 94.25 116 ARG A N 1
ATOM 937 C CA . ARG A 1 116 ? -3.821 -12.256 9.384 1.00 94.25 116 ARG A CA 1
ATOM 938 C C . ARG A 1 116 ? -3.350 -11.024 10.161 1.00 94.25 116 ARG A C 1
ATOM 940 O O . ARG A 1 116 ? -3.195 -11.082 11.388 1.00 94.25 116 ARG A O 1
ATOM 947 N N . TYR A 1 117 ? -3.173 -9.908 9.455 1.00 95.25 117 TYR A N 1
ATOM 948 C CA . TYR A 1 117 ? -2.614 -8.656 9.970 1.00 95.25 117 TYR A CA 1
ATOM 949 C C . TYR A 1 117 ? -3.519 -7.445 9.666 1.00 95.25 117 TYR A C 1
ATOM 951 O O . TYR A 1 117 ? -3.085 -6.503 9.001 1.00 95.25 117 TYR A O 1
ATOM 959 N N . PRO A 1 118 ? -4.768 -7.415 10.170 1.00 94.44 118 PRO A N 1
ATOM 960 C CA . PRO A 1 118 ? -5.754 -6.406 9.763 1.00 94.44 118 PRO A CA 1
ATOM 961 C C . PRO A 1 118 ? -5.374 -4.989 10.184 1.00 94.44 118 PRO A C 1
ATOM 963 O O . PRO A 1 118 ? -5.803 -4.013 9.576 1.00 94.44 118 PRO A O 1
ATOM 966 N N . THR A 1 119 ? -4.562 -4.865 11.231 1.00 93.75 119 THR A N 1
ATOM 967 C CA . THR A 1 119 ? -4.264 -3.585 11.868 1.00 93.75 119 THR A CA 1
ATOM 968 C C . THR A 1 119 ? -2.792 -3.183 11.814 1.00 93.75 119 THR A C 1
ATOM 970 O O . THR A 1 119 ? -2.475 -2.014 12.025 1.00 93.75 119 THR A O 1
ATOM 973 N N . ASP A 1 120 ? -1.895 -4.107 11.462 1.00 93.69 120 ASP A N 1
ATOM 974 C CA . ASP A 1 120 ? -0.453 -3.868 11.364 1.00 93.69 120 ASP A CA 1
ATOM 975 C C . ASP A 1 120 ? -0.030 -3.754 9.896 1.00 93.69 120 ASP A C 1
ATOM 977 O O . ASP A 1 120 ? 0.233 -4.750 9.221 1.00 93.69 120 ASP A O 1
ATOM 981 N N . LEU A 1 121 ? 0.013 -2.516 9.395 1.00 93.19 121 LEU A N 1
ATOM 982 C CA . LEU A 1 121 ? 0.348 -2.239 7.999 1.00 93.19 121 LEU A CA 1
ATOM 983 C C . LEU A 1 121 ? 1.808 -2.575 7.661 1.00 93.19 121 LEU A C 1
ATOM 985 O O . LEU A 1 121 ? 2.071 -3.044 6.561 1.00 93.19 121 LEU A O 1
ATOM 989 N N . ASN A 1 122 ? 2.740 -2.403 8.605 1.00 92.69 122 ASN A N 1
ATOM 990 C CA . ASN A 1 122 ? 4.148 -2.758 8.397 1.00 92.69 122 ASN A CA 1
ATOM 991 C C . ASN A 1 122 ? 4.307 -4.269 8.225 1.00 92.69 122 ASN A C 1
ATOM 993 O O . ASN A 1 122 ? 5.016 -4.734 7.334 1.00 92.69 122 ASN A O 1
ATOM 997 N N . ARG A 1 123 ? 3.629 -5.052 9.071 1.00 94.44 123 ARG A N 1
ATOM 998 C CA . ARG A 1 123 ? 3.667 -6.512 8.974 1.00 94.44 123 ARG A CA 1
ATOM 999 C C . ARG A 1 123 ? 2.936 -7.025 7.740 1.00 94.44 123 ARG A C 1
ATOM 1001 O O . ARG A 1 123 ? 3.413 -7.976 7.128 1.00 94.44 123 ARG A O 1
ATOM 1008 N N . LEU A 1 124 ? 1.832 -6.383 7.357 1.00 94.12 124 LEU A N 1
ATOM 1009 C CA . LEU A 1 124 ? 1.145 -6.660 6.099 1.00 94.12 124 LEU A CA 1
ATOM 1010 C C . LEU A 1 124 ? 2.081 -6.419 4.908 1.00 94.12 124 LEU A C 1
ATOM 1012 O O . LEU A 1 124 ? 2.277 -7.339 4.124 1.00 94.12 124 LEU A O 1
ATOM 1016 N N . ALA A 1 125 ? 2.696 -5.238 4.802 1.00 92.81 125 ALA A N 1
ATOM 1017 C CA . ALA A 1 125 ? 3.621 -4.889 3.719 1.00 92.81 125 ALA A CA 1
ATOM 1018 C C . ALA A 1 125 ? 4.776 -5.902 3.614 1.00 92.81 125 ALA A C 1
ATOM 1020 O O . ALA A 1 125 ? 5.009 -6.490 2.559 1.00 92.81 125 ALA A O 1
ATOM 1021 N N . LYS A 1 126 ? 5.397 -6.224 4.757 1.00 93.50 126 LYS A N 1
ATOM 1022 C CA . LYS A 1 126 ? 6.465 -7.226 4.843 1.00 93.50 126 LYS A CA 1
ATOM 1023 C C . LYS A 1 126 ? 6.033 -8.612 4.355 1.00 93.50 126 LYS A C 1
ATOM 1025 O O . LYS A 1 126 ? 6.774 -9.260 3.628 1.00 93.50 126 LYS A O 1
ATOM 1030 N N . GLU A 1 127 ? 4.855 -9.086 4.754 1.00 93.81 127 GLU A N 1
ATOM 1031 C CA . GLU A 1 127 ? 4.323 -10.392 4.334 1.00 93.81 127 GLU A CA 1
ATOM 1032 C C . GLU A 1 127 ? 3.915 -10.407 2.852 1.00 93.81 127 GLU A C 1
ATOM 1034 O O . GLU A 1 127 ? 3.980 -11.439 2.177 1.00 93.81 127 GLU A O 1
ATOM 1039 N N . MET A 1 128 ? 3.518 -9.246 2.332 1.00 91.25 128 MET A N 1
ATOM 1040 C CA . MET A 1 128 ? 3.310 -9.040 0.907 1.00 91.25 128 MET A CA 1
ATOM 1041 C C . MET A 1 128 ? 4.631 -8.961 0.136 1.00 91.25 128 MET A C 1
ATOM 1043 O O . MET A 1 128 ? 4.576 -9.024 -1.087 1.00 91.25 128 MET A O 1
ATOM 1047 N N . GLU A 1 129 ? 5.790 -8.902 0.804 1.00 92.56 129 GLU A N 1
ATOM 1048 C CA . GLU A 1 129 ? 7.104 -8.601 0.217 1.00 92.56 129 GLU A CA 1
ATOM 1049 C C . GLU A 1 129 ? 7.076 -7.300 -0.609 1.00 92.56 129 GLU A C 1
ATOM 1051 O O . GLU A 1 129 ? 7.598 -7.254 -1.721 1.00 92.56 129 GLU A O 1
ATOM 1056 N N . LEU A 1 130 ? 6.400 -6.268 -0.098 1.00 91.00 130 LEU A N 1
ATOM 1057 C CA . LEU A 1 130 ? 6.240 -4.958 -0.734 1.00 91.00 130 LEU A CA 1
ATOM 1058 C C . LEU A 1 130 ? 6.606 -3.839 0.247 1.00 91.00 130 LEU A C 1
ATOM 1060 O O . LEU A 1 130 ? 6.348 -3.989 1.448 1.00 91.00 130 LEU A O 1
ATOM 1064 N N . PRO A 1 131 ? 7.118 -2.695 -0.248 1.00 91.19 131 PRO A N 1
ATOM 1065 C CA . PRO A 1 131 ? 7.458 -1.584 0.623 1.00 91.19 131 PRO A CA 1
ATOM 1066 C C . PRO A 1 131 ? 6.200 -0.990 1.255 1.00 91.19 131 PRO A C 1
ATOM 1068 O O . PRO A 1 131 ? 5.086 -1.112 0.736 1.00 91.19 131 PRO A O 1
ATOM 1071 N N . LEU A 1 132 ? 6.381 -0.298 2.383 1.00 90.88 132 LEU A N 1
ATOM 1072 C CA . LEU A 1 132 ? 5.279 0.364 3.084 1.00 90.88 132 LEU A CA 1
ATOM 1073 C C . LEU A 1 132 ? 4.520 1.338 2.169 1.00 90.88 132 LEU A C 1
ATOM 1075 O O . LEU A 1 132 ? 3.297 1.418 2.269 1.00 90.88 132 LEU A O 1
ATOM 1079 N N . ASP A 1 133 ? 5.221 2.016 1.258 1.00 87.38 133 ASP A N 1
ATOM 1080 C CA . ASP A 1 133 ? 4.632 2.950 0.291 1.00 87.38 133 ASP A CA 1
ATOM 1081 C C . ASP A 1 133 ? 3.556 2.266 -0.570 1.00 87.38 133 ASP A C 1
ATOM 1083 O O . ASP A 1 133 ? 2.435 2.762 -0.650 1.00 87.38 133 ASP A O 1
ATOM 1087 N N . ALA A 1 134 ? 3.823 1.061 -1.087 1.00 90.25 134 ALA A N 1
ATOM 1088 C CA . ALA A 1 134 ? 2.841 0.281 -1.846 1.00 90.25 134 ALA A CA 1
ATOM 1089 C C . ALA A 1 13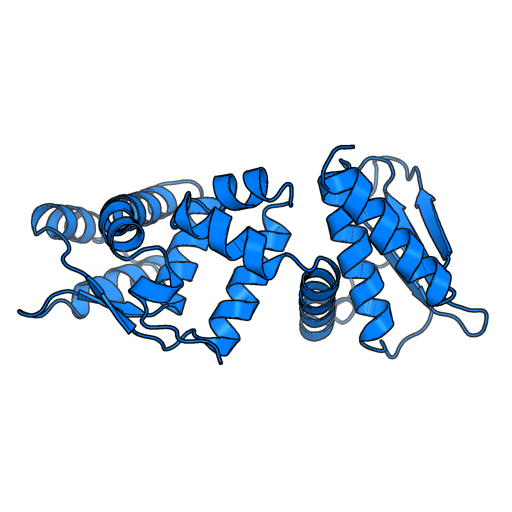4 ? 1.595 -0.047 -1.005 1.00 90.25 134 ALA A C 1
ATOM 1091 O O . ALA A 1 134 ? 0.453 0.048 -1.466 1.00 90.25 134 ALA A O 1
ATOM 1092 N N . ALA A 1 135 ? 1.800 -0.402 0.267 1.00 91.50 135 ALA A N 1
ATOM 1093 C CA . ALA A 1 135 ? 0.703 -0.688 1.182 1.00 91.50 135 ALA A CA 1
ATOM 1094 C C . ALA A 1 135 ? -0.131 0.568 1.490 1.00 91.50 135 ALA A C 1
ATOM 1096 O O . ALA A 1 135 ? -1.358 0.487 1.567 1.00 91.50 135 ALA A O 1
ATOM 1097 N N . LEU A 1 136 ? 0.507 1.733 1.624 1.00 90.44 136 LEU A N 1
ATOM 1098 C CA . LEU A 1 136 ? -0.165 3.020 1.802 1.00 90.44 136 LEU A CA 1
ATOM 1099 C C . LEU A 1 136 ? -0.980 3.412 0.566 1.00 90.44 136 LEU A C 1
ATOM 1101 O O . LEU A 1 136 ? -2.142 3.794 0.717 1.00 90.44 136 LEU A O 1
ATOM 1105 N N . THR A 1 137 ? -0.425 3.249 -0.635 1.00 88.75 137 THR A N 1
ATOM 1106 C CA . THR A 1 137 ? -1.153 3.464 -1.892 1.00 88.75 137 THR A CA 1
ATOM 1107 C C . THR A 1 137 ? -2.378 2.558 -1.975 1.00 88.75 137 THR A C 1
ATOM 1109 O O . THR A 1 137 ? -3.472 3.019 -2.310 1.00 88.75 137 THR A O 1
ATOM 1112 N N . ARG A 1 138 ? -2.252 1.277 -1.599 1.00 90.50 138 ARG A N 1
ATOM 1113 C CA . ARG A 1 138 ? -3.395 0.352 -1.605 1.00 90.50 138 ARG A CA 1
ATOM 1114 C C . ARG A 1 138 ? -4.492 0.818 -0.648 1.00 90.50 138 ARG A C 1
ATOM 1116 O O . ARG A 1 138 ? -5.667 0.739 -0.999 1.00 90.50 138 ARG A O 1
ATOM 1123 N N . LEU A 1 139 ? -4.150 1.359 0.524 1.00 90.69 139 LEU A N 1
ATOM 1124 C CA . LEU A 1 139 ? -5.154 1.952 1.417 1.00 90.69 139 LEU A CA 1
ATOM 1125 C C . LEU A 1 139 ? -5.837 3.174 0.797 1.00 90.69 139 LEU A C 1
ATOM 1127 O O . LEU A 1 139 ? -7.048 3.326 0.949 1.00 90.69 139 LEU A O 1
ATOM 1131 N N . ASP A 1 140 ? -5.097 4.038 0.104 1.00 87.81 140 ASP A N 1
ATOM 1132 C CA . ASP A 1 140 ? -5.663 5.198 -0.590 1.00 87.81 140 ASP A CA 1
ATOM 1133 C C . ASP A 1 140 ? -6.647 4.777 -1.695 1.00 87.81 140 ASP A C 1
ATOM 1135 O O . ASP A 1 140 ? -7.744 5.338 -1.780 1.00 87.81 140 ASP A O 1
ATOM 1139 N N . TYR A 1 141 ? -6.312 3.736 -2.466 1.00 88.12 141 TYR A N 1
ATOM 1140 C CA . TYR A 1 141 ? -7.222 3.110 -3.428 1.00 88.12 141 TYR A CA 1
ATOM 1141 C C . TYR A 1 141 ? -8.505 2.608 -2.756 1.00 88.12 141 TYR A C 1
AT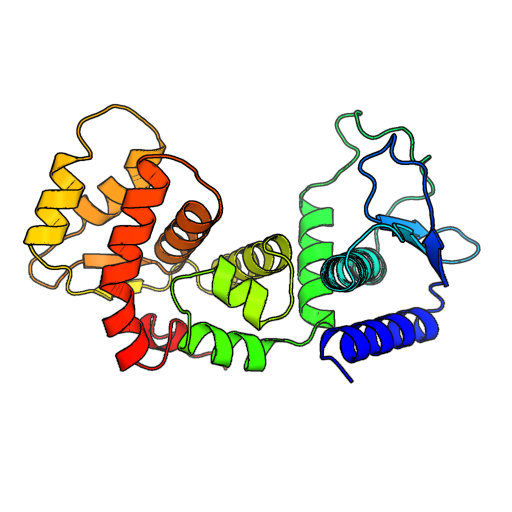OM 1143 O O . TYR A 1 141 ? -9.609 2.987 -3.142 1.00 88.12 141 TYR A O 1
ATOM 1151 N N . LEU A 1 142 ? -8.379 1.805 -1.697 1.00 89.81 142 LEU A N 1
ATOM 1152 C CA . LEU A 1 142 ? -9.538 1.251 -0.995 1.00 89.81 142 LEU A CA 1
ATOM 1153 C C . LEU A 1 142 ? -10.388 2.350 -0.335 1.00 89.81 142 LEU A C 1
ATOM 1155 O O . LEU A 1 142 ? -11.611 2.255 -0.293 1.00 89.81 142 LEU A O 1
ATOM 1159 N N . ASN A 1 143 ? -9.771 3.435 0.139 1.00 91.12 143 ASN A N 1
ATOM 1160 C CA . ASN A 1 143 ? -10.477 4.586 0.701 1.00 91.12 143 ASN A CA 1
ATOM 1161 C C . ASN A 1 143 ? -11.284 5.374 -0.340 1.00 91.12 143 ASN A C 1
ATOM 1163 O O . ASN A 1 143 ? -12.282 6.003 0.035 1.00 91.12 143 ASN A O 1
ATOM 1167 N N . SER A 1 144 ? -10.862 5.377 -1.609 1.00 88.12 144 SER A N 1
ATOM 1168 C CA . SER A 1 144 ? -11.619 6.011 -2.694 1.00 88.12 144 SER A CA 1
ATOM 1169 C C . SER A 1 144 ? -12.884 5.214 -3.033 1.00 88.12 144 SER A C 1
ATOM 1171 O O . SER A 1 144 ? -13.919 5.819 -3.301 1.00 88.12 144 SER A O 1
ATOM 1173 N N . ARG A 1 145 ? -12.834 3.878 -2.914 1.00 88.44 145 ARG A N 1
ATOM 1174 C CA . ARG A 1 145 ? -13.970 2.981 -3.184 1.00 88.44 145 ARG A CA 1
ATOM 1175 C C . ARG A 1 145 ? -14.910 2.799 -1.989 1.00 88.44 145 ARG A C 1
ATOM 1177 O O . ARG A 1 145 ? -16.124 2.878 -2.145 1.00 88.44 145 ARG A O 1
ATOM 1184 N N . PHE A 1 146 ? -14.366 2.601 -0.787 1.00 92.19 146 PHE A N 1
ATOM 1185 C CA . PHE A 1 146 ? -15.130 2.160 0.393 1.00 92.19 146 PHE A CA 1
ATOM 1186 C C . PHE A 1 146 ? -15.043 3.101 1.587 1.00 92.19 146 PHE A C 1
ATOM 1188 O O . PHE A 1 146 ? -15.543 2.775 2.658 1.00 92.19 146 PHE A O 1
ATOM 1195 N N . GLY A 1 147 ? -14.432 4.279 1.445 1.00 89.81 147 GLY A N 1
ATOM 1196 C CA . GLY A 1 147 ? -14.098 5.133 2.588 1.00 89.81 147 GLY A CA 1
ATOM 1197 C C . GLY A 1 147 ? -15.268 5.496 3.514 1.00 89.81 147 GLY A C 1
ATOM 1198 O O . GLY A 1 147 ? -15.037 5.731 4.698 1.00 89.81 147 GLY A O 1
ATOM 1199 N N . ASN A 1 148 ? -16.499 5.517 2.996 1.00 91.00 148 ASN A N 1
ATOM 1200 C CA . ASN A 1 148 ? -17.710 5.851 3.752 1.00 91.00 148 ASN A CA 1
ATOM 1201 C C . ASN A 1 148 ? -18.385 4.644 4.423 1.00 91.00 148 ASN A C 1
ATOM 1203 O O . ASN A 1 148 ? -19.352 4.843 5.155 1.00 91.00 148 ASN A O 1
ATOM 1207 N N . GLN A 1 149 ? -17.907 3.419 4.185 1.00 92.38 149 GLN A N 1
ATOM 1208 C CA . GLN A 1 149 ? -18.451 2.214 4.812 1.00 92.38 149 GLN A CA 1
ATOM 1209 C C . GLN A 1 149 ? -18.245 2.273 6.319 1.00 92.38 149 GLN A C 1
ATOM 1211 O O . GLN A 1 149 ? -17.199 2.728 6.785 1.00 92.38 149 GLN A O 1
ATOM 1216 N N . VAL A 1 150 ? -19.255 1.864 7.083 1.00 90.81 150 VAL A N 1
ATOM 1217 C CA . VAL A 1 150 ? -19.296 2.063 8.535 1.00 90.81 150 VAL A CA 1
ATOM 1218 C C . VAL A 1 150 ? -19.412 0.725 9.237 1.00 90.81 150 VAL A C 1
ATOM 1220 O O . VAL A 1 150 ? -20.321 -0.042 8.943 1.00 90.81 150 VAL A O 1
ATOM 1223 N N . ALA A 1 151 ? -18.546 0.506 10.218 1.00 89.31 151 ALA A N 1
ATOM 1224 C CA . ALA A 1 151 ? -18.671 -0.573 11.182 1.00 89.31 151 ALA A CA 1
ATOM 1225 C C . ALA A 1 151 ? -19.072 -0.005 12.548 1.00 89.31 151 ALA A C 1
ATOM 1227 O O . ALA A 1 151 ? -18.774 1.152 12.878 1.00 89.31 151 ALA A O 1
ATOM 1228 N N . VAL A 1 152 ? -19.758 -0.825 13.339 1.00 86.19 152 VAL A N 1
ATOM 1229 C CA . VAL A 1 152 ? -20.039 -0.551 14.750 1.00 86.19 152 VAL A CA 1
ATOM 1230 C C . VAL A 1 152 ? -19.154 -1.476 15.568 1.00 86.19 152 VAL A C 1
ATOM 1232 O O . VAL A 1 152 ? -19.227 -2.682 15.378 1.00 86.19 152 VAL A O 1
ATOM 1235 N N . CYS A 1 153 ? -18.328 -0.915 16.446 1.00 79.62 153 CYS A N 1
ATOM 1236 C CA . CYS A 1 153 ? -17.428 -1.668 17.314 1.00 79.62 153 CYS A CA 1
ATOM 1237 C C . CYS A 1 153 ? -17.765 -1.480 18.793 1.00 79.62 153 CYS A C 1
ATOM 1239 O O . CYS A 1 153 ? -18.149 -0.390 19.247 1.00 79.62 153 CYS A O 1
ATOM 1241 N N . GLY A 1 154 ? -17.576 -2.560 19.547 1.00 71.81 154 GLY A N 1
ATOM 1242 C CA . GLY A 1 154 ? -17.725 -2.600 20.997 1.00 71.81 154 GLY A CA 1
ATOM 1243 C C . GLY A 1 154 ? -16.409 -2.290 21.701 1.00 71.81 154 GLY A C 1
ATOM 1244 O O . GLY A 1 154 ? -15.742 -3.193 22.192 1.00 71.81 154 GLY A O 1
ATOM 1245 N N . PHE A 1 155 ? -16.014 -1.019 21.763 1.00 72.00 155 PHE A N 1
ATOM 1246 C CA . PHE A 1 155 ? -14.860 -0.634 22.582 1.00 72.00 155 PHE A CA 1
ATOM 1247 C C . PHE A 1 155 ? -15.185 -0.723 24.076 1.00 72.00 155 PHE A C 1
ATOM 1249 O O . PHE A 1 155 ? -16.247 -0.261 24.503 1.00 72.00 155 PHE A O 1
ATOM 1256 N N . SER A 1 156 ? -14.243 -1.23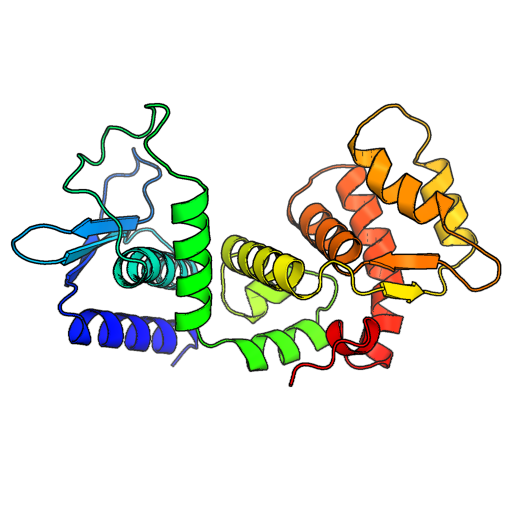8 24.871 1.00 69.44 156 SER A N 1
ATOM 1257 C CA . SER A 1 156 ? -14.363 -1.254 26.331 1.00 69.44 156 SER A CA 1
ATOM 1258 C C . SER A 1 156 ? -14.419 0.164 26.911 1.00 69.44 156 SER A C 1
ATOM 1260 O O . SER A 1 156 ? -13.855 1.116 26.358 1.00 69.44 156 SER A O 1
ATOM 1262 N N . ASP A 1 157 ? -15.096 0.314 28.050 1.00 71.31 157 ASP A N 1
ATOM 1263 C CA . ASP A 1 157 ? -15.146 1.589 28.772 1.00 71.31 157 ASP A CA 1
ATOM 1264 C C . ASP A 1 157 ? -13.749 2.029 29.239 1.00 71.31 157 ASP A C 1
ATOM 1266 O O . ASP A 1 157 ? -13.400 3.200 29.115 1.00 71.31 157 ASP A O 1
ATOM 1270 N N . GLU A 1 158 ? -12.899 1.080 29.637 1.00 68.38 158 GLU A N 1
ATOM 1271 C CA . GLU A 1 158 ? -11.506 1.314 30.045 1.00 68.38 158 GLU A CA 1
ATOM 1272 C C . GLU A 1 158 ? -10.640 1.878 28.909 1.00 68.38 158 GLU A C 1
ATOM 1274 O O . GLU A 1 158 ? -9.880 2.835 29.099 1.00 68.38 158 GLU A O 1
ATOM 1279 N N . LEU A 1 159 ? -10.763 1.323 27.696 1.00 68.62 159 LEU A N 1
ATOM 1280 C CA . LEU A 1 159 ? -10.098 1.875 26.518 1.00 68.62 159 LEU A CA 1
ATOM 1281 C C . LEU A 1 159 ? -10.599 3.295 26.253 1.00 68.62 159 LEU A C 1
ATOM 1283 O O . LEU A 1 159 ? -9.806 4.181 25.919 1.00 68.62 159 LEU A O 1
ATOM 1287 N N . TRP A 1 160 ? -11.902 3.521 26.430 1.00 69.06 160 TRP A N 1
ATOM 1288 C CA . TRP A 1 160 ? -12.495 4.831 26.223 1.00 69.06 160 TRP A CA 1
ATOM 1289 C C . TRP A 1 160 ? -11.970 5.885 27.185 1.00 69.06 160 TRP A C 1
ATOM 1291 O O . TRP A 1 160 ? -11.570 6.965 26.742 1.00 69.06 160 TRP A O 1
ATOM 1301 N N . GLU A 1 161 ? -11.908 5.562 28.469 1.00 70.19 161 GLU A N 1
ATOM 1302 C CA . GLU A 1 161 ? -11.329 6.420 29.497 1.00 70.19 161 GLU A CA 1
ATOM 1303 C C . GLU A 1 161 ? -9.841 6.683 29.226 1.00 70.19 161 GLU A C 1
ATOM 1305 O O . GLU A 1 161 ? -9.384 7.828 29.291 1.00 70.19 161 GLU A O 1
ATOM 1310 N N . SER A 1 162 ? -9.091 5.653 28.817 1.00 66.88 162 SER A N 1
ATOM 1311 C CA . SER A 1 162 ? -7.669 5.754 28.464 1.00 66.88 162 SER A CA 1
ATOM 1312 C C . SER A 1 162 ? -7.420 6.695 27.281 1.00 66.88 162 SER A C 1
ATOM 1314 O O . SER A 1 162 ? -6.498 7.519 27.309 1.00 66.88 162 SER A O 1
ATOM 1316 N N . ILE A 1 163 ? -8.256 6.609 26.241 1.00 64.38 163 ILE A N 1
ATOM 1317 C CA . ILE A 1 163 ? -8.197 7.493 25.074 1.00 64.38 163 ILE A CA 1
ATOM 1318 C C . ILE A 1 163 ? -8.577 8.921 25.481 1.00 64.38 163 ILE A C 1
ATOM 1320 O O . ILE A 1 163 ? -7.841 9.856 25.163 1.00 64.38 163 ILE A O 1
ATOM 1324 N N . GLN A 1 164 ? -9.682 9.106 26.212 1.00 64.25 164 GLN A N 1
ATOM 1325 C CA . GLN A 1 164 ? -10.163 10.422 26.640 1.00 64.25 164 GLN A CA 1
ATOM 1326 C C . GLN A 1 164 ? -9.147 11.154 27.521 1.00 64.25 164 GLN A C 1
ATOM 1328 O O . GLN A 1 164 ? -8.825 12.315 27.249 1.00 64.25 164 GLN A O 1
ATOM 1333 N N . ALA A 1 165 ? -8.567 10.475 28.513 1.00 63.66 165 ALA A N 1
ATOM 1334 C CA . ALA A 1 165 ? -7.566 11.046 29.414 1.00 63.66 165 ALA A CA 1
ATOM 1335 C C . ALA A 1 165 ? -6.334 11.592 28.669 1.00 63.66 165 ALA A C 1
ATOM 1337 O O . ALA A 1 165 ? -5.731 12.576 29.096 1.00 63.66 165 ALA A O 1
ATOM 1338 N N . ARG A 1 166 ? -5.994 11.000 27.516 1.00 60.00 166 ARG A N 1
ATOM 1339 C CA . ARG A 1 166 ? -4.842 11.377 26.678 1.00 60.00 166 ARG A CA 1
ATOM 1340 C C . ARG A 1 166 ? -5.170 12.390 25.581 1.00 60.00 166 ARG A C 1
ATOM 1342 O O . ARG A 1 166 ? -4.284 12.772 24.821 1.00 60.00 166 ARG A O 1
ATOM 1349 N N . THR A 1 167 ? -6.427 12.827 25.485 1.00 57.12 167 THR A N 1
ATOM 1350 C CA . THR A 1 167 ? -6.889 13.834 24.512 1.00 57.12 167 THR A CA 1
ATOM 1351 C C . THR A 1 167 ? -7.016 15.245 25.092 1.00 57.12 167 THR A C 1
ATOM 1353 O O . THR A 1 167 ? -7.534 16.120 24.406 1.00 57.12 167 THR A O 1
ATOM 1356 N N . LYS A 1 168 ? -6.514 15.505 26.307 1.00 50.78 168 LYS A N 1
ATOM 1357 C CA . LYS A 1 168 ? -6.411 16.859 26.878 1.00 50.78 168 LYS A CA 1
ATOM 1358 C C . LYS A 1 168 ? -5.152 17.566 26.338 1.00 50.78 168 LYS A C 1
ATOM 1360 O O . LYS A 1 168 ? -4.055 17.328 26.826 1.00 50.78 168 LYS A O 1
ATOM 1365 N N . GLY A 1 169 ? -5.315 18.378 25.294 1.00 53.09 169 GLY A N 1
ATOM 1366 C CA . GLY A 1 169 ? -4.291 19.168 24.581 1.00 53.09 169 GLY A CA 1
ATOM 1367 C C . GLY A 1 169 ? -4.939 19.904 23.395 1.00 53.09 169 GLY A C 1
ATOM 1368 O O . GLY A 1 169 ? -6.127 19.688 23.179 1.00 53.09 169 GLY A O 1
ATOM 1369 N N . ASP A 1 170 ? -4.215 20.722 22.627 1.00 41.84 170 ASP A N 1
ATOM 1370 C CA . ASP A 1 170 ? -4.745 21.406 21.428 1.00 41.84 170 ASP A CA 1
ATOM 1371 C C . ASP A 1 170 ? -3.932 21.019 20.174 1.00 41.84 170 ASP A C 1
ATOM 1373 O O . ASP A 1 170 ? -2.747 21.332 20.068 1.00 41.84 170 ASP A O 1
ATOM 1377 N N . GLY A 1 171 ? -4.535 20.310 19.208 1.00 47.69 171 GLY A N 1
ATOM 1378 C CA . GLY A 1 171 ? -3.896 19.972 17.927 1.00 47.69 171 GLY A CA 1
ATOM 1379 C C . GLY A 1 171 ? -4.753 19.152 16.947 1.00 47.69 171 GLY A C 1
ATOM 1380 O O . GLY A 1 171 ? -5.524 18.275 17.332 1.00 47.69 171 GLY A O 1
ATOM 1381 N N . GLY A 1 172 ? -4.576 19.373 15.635 1.00 47.12 172 GLY A N 1
ATOM 1382 C CA . GLY A 1 172 ? -5.391 18.775 14.556 1.00 47.12 172 GLY A CA 1
ATOM 1383 C C . GLY A 1 172 ? -5.422 17.235 14.500 1.00 47.12 172 GLY A C 1
ATOM 1384 O O . GLY A 1 172 ? -6.407 16.652 14.033 1.00 47.12 172 GLY A O 1
ATOM 1385 N N . ALA A 1 173 ? -4.405 16.560 15.052 1.00 47.34 173 ALA A N 1
ATOM 1386 C CA . ALA A 1 173 ? -4.351 15.101 15.200 1.00 47.34 173 ALA A CA 1
ATOM 1387 C C . ALA A 1 173 ? -5.394 14.551 16.193 1.00 47.34 173 ALA A C 1
ATOM 1389 O O . ALA A 1 173 ? -5.825 13.400 16.050 1.00 47.34 173 ALA A O 1
ATOM 1390 N N . GLN A 1 174 ? -5.846 15.379 17.142 1.00 55.47 174 GLN A N 1
ATOM 1391 C CA . GLN A 1 174 ? -6.924 15.043 18.065 1.00 55.47 174 GLN A CA 1
ATOM 1392 C C . GLN A 1 174 ? -8.275 14.951 17.366 1.00 55.47 174 GLN A C 1
ATOM 1394 O O . GLN A 1 174 ? -9.113 14.185 17.820 1.00 55.47 174 GLN A O 1
ATOM 1399 N N . SER A 1 175 ? -8.486 15.643 16.241 1.00 57.12 175 SER A N 1
ATOM 1400 C CA . SER A 1 175 ? -9.805 15.715 15.605 1.00 57.12 175 SER A CA 1
ATOM 1401 C C . SER A 1 175 ? -10.357 14.346 15.190 1.00 57.12 175 SER A C 1
ATOM 1403 O O . SER A 1 175 ? -11.546 14.116 15.360 1.00 57.12 175 SER A O 1
ATOM 1405 N N . THR A 1 176 ? -9.533 13.408 14.707 1.00 57.53 176 THR A N 1
ATOM 1406 C CA . THR A 1 176 ? -9.997 12.060 14.310 1.00 57.53 176 THR A CA 1
ATOM 1407 C C . THR A 1 176 ? -10.344 11.198 15.525 1.00 57.53 176 THR A C 1
ATOM 1409 O O . THR A 1 176 ? -11.419 10.611 15.570 1.00 57.53 176 THR A O 1
ATOM 1412 N N . VAL A 1 177 ? -9.474 11.160 16.541 1.00 60.56 177 VAL A N 1
ATOM 1413 C CA . VAL A 1 177 ? -9.714 10.376 17.765 1.00 60.56 177 VAL A CA 1
ATOM 1414 C C . VAL A 1 177 ? -10.867 10.984 18.571 1.00 60.56 177 VAL A C 1
ATOM 1416 O O . VAL A 1 177 ? -11.758 10.262 18.993 1.00 60.56 177 VAL A O 1
ATOM 1419 N N . GLN A 1 178 ? -10.938 12.312 18.690 1.00 58.03 178 GLN A N 1
ATOM 1420 C CA . GLN A 1 178 ? -12.060 13.021 19.312 1.00 58.03 178 GLN A CA 1
ATOM 1421 C C . GLN A 1 178 ? -13.368 12.864 18.520 1.00 58.03 178 GLN A C 1
ATOM 1423 O O . GLN A 1 178 ? -14.429 12.789 19.132 1.00 58.03 178 GLN A O 1
ATOM 1428 N N . LYS A 1 179 ? -13.338 12.794 17.178 1.00 63.09 179 LYS A N 1
ATOM 1429 C CA . LYS A 1 179 ? -14.534 12.493 16.361 1.00 63.09 179 LYS A CA 1
ATOM 1430 C C . LYS A 1 179 ? -15.042 11.073 16.603 1.00 63.09 179 LYS A C 1
ATOM 1432 O O . LYS A 1 179 ? -16.254 10.900 16.697 1.00 63.09 179 LYS A O 1
ATOM 1437 N N . LEU A 1 180 ? -14.143 10.096 16.750 1.00 63.41 180 LEU A N 1
ATOM 1438 C CA . LEU A 1 180 ? -14.504 8.729 17.142 1.00 63.41 180 LEU A CA 1
ATOM 1439 C C . LEU A 1 180 ? -15.110 8.710 18.558 1.00 63.41 180 LEU A C 1
ATOM 1441 O O . LEU A 1 180 ? -16.184 8.147 18.749 1.00 63.41 180 LEU A O 1
ATOM 1445 N N . VAL A 1 181 ? -14.499 9.427 19.513 1.00 56.72 181 VAL A N 1
ATOM 1446 C CA . VAL A 1 181 ? -14.991 9.575 20.900 1.00 56.72 181 VAL A CA 1
ATOM 1447 C C . VAL A 1 181 ? -16.389 10.208 20.955 1.00 56.72 181 VAL A C 1
ATOM 1449 O O . VAL A 1 181 ? -17.254 9.732 21.684 1.00 56.72 181 VAL A O 1
ATOM 1452 N N . LYS A 1 182 ? -16.649 11.267 20.176 1.00 56.25 182 LYS A N 1
ATOM 1453 C CA . LYS A 1 182 ? -17.936 11.993 20.182 1.00 56.25 182 LYS A CA 1
ATOM 1454 C C . LYS A 1 182 ? -19.116 11.186 19.625 1.00 56.25 182 LYS A C 1
ATOM 1456 O O . LYS A 1 182 ? -20.253 11.623 19.764 1.00 56.25 182 LYS A O 1
ATOM 1461 N N . ARG A 1 183 ? -18.866 10.045 18.974 1.00 62.34 183 ARG A N 1
ATOM 1462 C CA . ARG A 1 183 ? -19.890 9.205 18.327 1.00 62.34 183 ARG A CA 1
ATOM 1463 C C . ARG A 1 183 ? -20.201 7.916 19.093 1.00 62.34 183 ARG A C 1
ATOM 1465 O O . ARG A 1 183 ? -20.899 7.061 18.552 1.00 62.34 183 ARG A O 1
ATOM 1472 N N . LYS A 1 184 ? -19.703 7.764 20.326 1.00 63.03 184 LYS A N 1
ATOM 1473 C CA . LYS A 1 184 ? -20.129 6.685 21.226 1.00 63.03 184 LYS A CA 1
ATOM 1474 C C . LYS A 1 184 ? -21.590 6.919 21.618 1.00 63.03 184 LYS A C 1
ATOM 1476 O O . LYS A 1 184 ? -21.921 7.957 22.186 1.00 63.03 184 LYS A O 1
ATOM 1481 N N . ASN A 1 185 ? -22.454 5.963 21.309 1.00 61.03 185 ASN A N 1
ATOM 1482 C CA . ASN A 1 185 ? -23.822 5.913 21.814 1.00 61.03 185 ASN A CA 1
ATOM 1483 C C . ASN A 1 185 ? -24.050 4.568 22.528 1.00 61.03 185 ASN A C 1
ATOM 1485 O O . ASN A 1 185 ? -23.134 3.753 22.634 1.00 61.03 185 ASN A O 1
ATOM 1489 N N . SER A 1 186 ? -25.265 4.322 23.021 1.00 59.78 186 SER A N 1
ATOM 1490 C CA . SER A 1 186 ? -25.622 3.068 23.703 1.00 59.78 186 SER A CA 1
ATOM 1491 C C . SER A 1 186 ? -25.460 1.810 22.836 1.00 59.78 186 SER A C 1
ATOM 1493 O O . SER A 1 186 ? -25.374 0.717 23.380 1.00 59.78 186 SER A O 1
ATOM 1495 N N . SER A 1 187 ? -25.397 1.950 21.506 1.00 61.75 187 SER A N 1
ATOM 1496 C CA . SER A 1 187 ? -25.218 0.842 20.557 1.00 61.75 187 SER A CA 1
ATOM 1497 C C . SER A 1 187 ? -23.758 0.561 20.171 1.00 61.75 187 SER A C 1
ATOM 1499 O O . SER A 1 187 ? -23.518 -0.342 19.377 1.00 61.75 187 SER A O 1
ATOM 1501 N N . GLY A 1 188 ? -22.789 1.315 20.703 1.00 74.56 188 GLY A N 1
ATOM 1502 C CA . GLY A 1 188 ? -21.359 1.154 20.415 1.00 74.56 188 GLY A CA 1
ATOM 1503 C C . GLY A 1 188 ? -20.735 2.387 19.762 1.00 74.56 188 GLY A C 1
ATOM 1504 O O . GLY A 1 188 ? -21.264 3.501 19.829 1.00 74.56 188 GLY A O 1
ATOM 1505 N N . THR A 1 189 ? -19.574 2.210 19.134 1.00 79.00 189 THR A N 1
ATOM 1506 C CA . THR A 1 189 ? -18.883 3.292 18.423 1.00 79.00 189 THR A CA 1
ATOM 1507 C C . THR A 1 189 ? -18.885 3.041 16.932 1.00 79.00 189 THR A C 1
ATOM 1509 O O . THR A 1 189 ? -18.540 1.966 16.462 1.00 79.00 189 THR A O 1
ATOM 1512 N N . ARG A 1 190 ? -19.246 4.073 16.169 1.00 84.31 190 ARG A N 1
ATOM 1513 C CA . ARG A 1 190 ? -19.201 4.035 14.708 1.00 84.31 190 ARG A CA 1
ATOM 1514 C C . ARG A 1 190 ? -17.828 4.468 14.216 1.00 84.31 190 ARG A C 1
ATOM 1516 O O . ARG A 1 190 ? -17.402 5.587 14.508 1.00 84.31 190 ARG A O 1
ATOM 1523 N N . ILE A 1 191 ? -17.190 3.616 13.426 1.00 87.38 191 ILE A N 1
ATOM 1524 C CA . ILE A 1 191 ? -15.945 3.913 12.720 1.00 87.38 191 ILE A CA 1
ATOM 1525 C C . ILE A 1 191 ? -16.169 3.731 11.223 1.00 87.38 191 ILE A C 1
ATOM 1527 O O . ILE A 1 191 ? -16.777 2.756 10.791 1.00 87.38 191 ILE A O 1
ATOM 1531 N N . THR A 1 192 ? -15.714 4.688 10.422 1.00 91.12 192 THR A N 1
ATOM 1532 C CA . THR A 1 192 ? -15.695 4.543 8.962 1.00 91.12 192 THR A CA 1
ATOM 1533 C C . THR A 1 192 ? -14.435 3.813 8.501 1.00 91.12 192 THR A C 1
ATOM 1535 O O . THR A 1 192 ? -13.388 3.885 9.149 1.00 91.12 192 THR A O 1
ATOM 1538 N N . PHE A 1 193 ? -14.498 3.161 7.344 1.00 93.06 193 PHE A N 1
ATOM 1539 C CA . PHE A 1 193 ? -13.356 2.490 6.722 1.00 93.06 193 PHE A CA 1
ATOM 1540 C C . PHE A 1 193 ? -12.176 3.453 6.52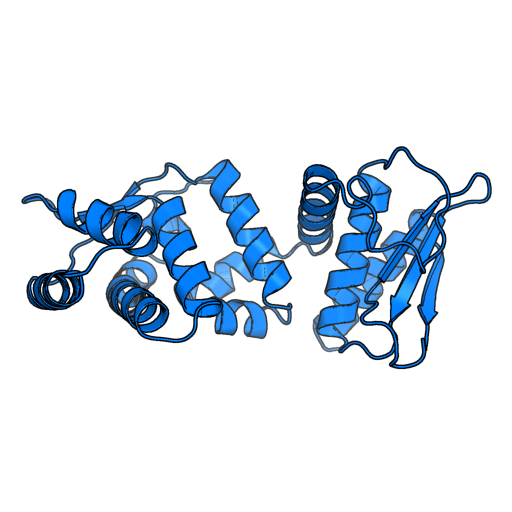6 1.00 93.06 193 PHE A C 1
ATOM 1542 O O . PHE A 1 193 ? -11.025 3.127 6.827 1.00 93.06 193 PHE A O 1
ATOM 1549 N N . ARG A 1 194 ? -12.468 4.697 6.118 1.00 92.94 194 ARG A N 1
ATOM 1550 C CA . ARG A 1 194 ? -11.463 5.760 5.997 1.00 92.94 194 ARG A CA 1
ATOM 1551 C C . ARG A 1 194 ? -10.815 6.105 7.337 1.00 92.94 194 ARG A C 1
ATOM 1553 O O . ARG A 1 194 ? -9.597 6.244 7.394 1.00 92.94 194 ARG A O 1
ATOM 1560 N N . GLU A 1 195 ? -11.595 6.257 8.407 1.00 89.81 195 GLU A N 1
ATOM 1561 C CA . GLU A 1 195 ? -11.063 6.540 9.750 1.00 89.81 195 GLU A CA 1
ATOM 1562 C C . GLU A 1 195 ? -10.180 5.386 10.251 1.00 89.81 195 GLU A C 1
ATOM 1564 O O . GLU A 1 195 ? -9.088 5.628 10.768 1.00 89.81 195 GLU A O 1
ATOM 1569 N N . PHE A 1 196 ? -10.594 4.137 10.028 1.00 92.44 196 PHE A N 1
ATOM 1570 C CA . PHE A 1 196 ? -9.798 2.953 10.352 1.00 92.44 196 PHE A CA 1
ATOM 1571 C C . PHE A 1 196 ? -8.460 2.917 9.600 1.00 92.44 196 PHE A C 1
ATOM 1573 O O . PHE A 1 196 ? -7.403 2.755 10.213 1.00 92.44 196 PHE A O 1
ATOM 1580 N N . ASN A 1 197 ? -8.462 3.157 8.288 1.00 93.62 197 ASN A N 1
ATOM 1581 C CA . ASN A 1 197 ? -7.223 3.193 7.510 1.00 93.62 197 ASN A CA 1
ATOM 1582 C C . ASN A 1 197 ? -6.331 4.389 7.864 1.00 93.62 197 ASN A C 1
ATOM 1584 O O . ASN A 1 197 ? -5.106 4.265 7.850 1.00 93.62 197 ASN A O 1
ATOM 1588 N N . GLN A 1 198 ? -6.906 5.529 8.259 1.00 89.25 198 GLN A N 1
ATOM 1589 C CA . GLN A 1 198 ? -6.128 6.639 8.815 1.00 89.25 198 GLN A CA 1
ATOM 1590 C C . GLN A 1 198 ? -5.426 6.243 10.119 1.00 89.25 198 GLN A C 1
ATOM 1592 O O . GLN A 1 198 ? -4.274 6.629 10.320 1.00 89.25 198 GLN A O 1
ATOM 1597 N N . LEU A 1 199 ? -6.072 5.459 10.991 1.00 89.88 199 LEU A N 1
ATOM 1598 C CA . LEU A 1 199 ? -5.417 4.915 12.183 1.00 89.88 199 LEU A CA 1
ATOM 1599 C C . LEU A 1 199 ? -4.259 3.987 11.797 1.00 89.88 199 LEU A C 1
ATOM 1601 O O . LEU A 1 199 ? -3.171 4.139 12.353 1.00 89.88 199 LEU A O 1
ATOM 1605 N N . ARG A 1 200 ? -4.450 3.087 10.818 1.00 92.81 200 ARG A N 1
ATOM 1606 C CA . ARG A 1 200 ? -3.387 2.187 10.318 1.00 92.81 200 ARG A CA 1
ATOM 1607 C C . ARG A 1 200 ? -2.191 2.961 9.774 1.00 92.81 200 ARG A C 1
ATOM 1609 O O . ARG A 1 200 ? -1.064 2.696 10.184 1.00 92.81 200 ARG A O 1
ATOM 1616 N N . LYS A 1 201 ? -2.436 3.967 8.927 1.00 90.31 201 LYS A N 1
ATOM 1617 C CA . LYS A 1 201 ? -1.396 4.853 8.382 1.00 90.31 201 LYS A CA 1
ATOM 1618 C C . LYS A 1 201 ? -0.618 5.552 9.497 1.00 90.31 201 LYS A C 1
ATOM 1620 O O . LYS A 1 201 ? 0.604 5.485 9.530 1.00 90.31 201 LYS A O 1
ATOM 1625 N N . ARG A 1 202 ? -1.312 6.145 10.475 1.00 86.69 202 ARG A N 1
ATOM 1626 C CA . ARG A 1 202 ? -0.666 6.810 11.622 1.00 86.69 202 ARG A CA 1
ATOM 1627 C C . ARG A 1 202 ? 0.143 5.847 12.489 1.00 86.69 202 ARG A C 1
ATOM 1629 O O . ARG A 1 202 ? 1.211 6.216 12.964 1.00 86.69 202 ARG A O 1
ATOM 1636 N N . ALA A 1 203 ? -0.357 4.634 12.710 1.00 88.75 203 ALA A N 1
ATOM 1637 C CA . ALA A 1 203 ? 0.347 3.610 13.474 1.00 88.75 203 ALA A CA 1
ATOM 1638 C C . ALA A 1 203 ? 1.631 3.130 12.776 1.00 88.75 203 ALA A C 1
ATOM 1640 O O . ALA A 1 203 ? 2.582 2.752 13.467 1.00 88.75 203 ALA A O 1
ATOM 1641 N N . ALA A 1 204 ? 1.658 3.155 11.440 1.00 87.25 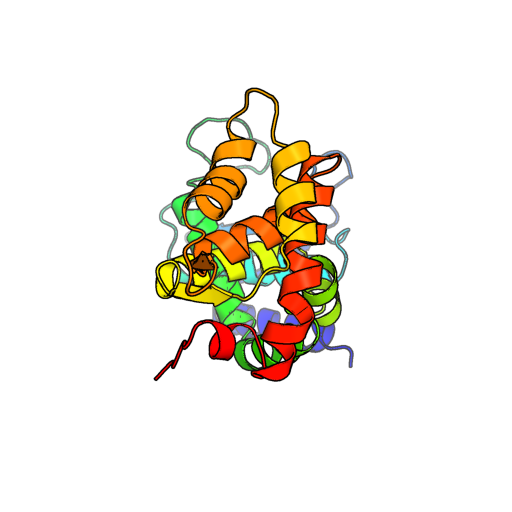204 ALA A N 1
ATOM 1642 C CA . ALA A 1 204 ? 2.822 2.792 10.640 1.00 87.25 204 ALA A CA 1
ATOM 1643 C C . ALA A 1 204 ? 3.865 3.920 10.547 1.00 87.25 204 ALA A C 1
ATOM 1645 O O . ALA A 1 204 ? 5.052 3.645 10.698 1.00 87.25 204 ALA A O 1
ATOM 1646 N N . ASP A 1 205 ? 3.414 5.162 10.351 1.00 74.75 205 ASP A N 1
ATOM 1647 C CA . ASP A 1 205 ? 4.254 6.294 9.933 1.00 74.75 205 ASP A CA 1
ATOM 1648 C C . ASP A 1 205 ? 4.690 7.213 11.099 1.00 74.75 205 ASP A C 1
ATOM 1650 O O . ASP A 1 205 ? 5.799 7.745 11.133 1.00 74.75 205 ASP A O 1
ATOM 1654 N N . MET A 1 206 ? 3.852 7.385 12.131 1.00 72.38 206 MET A N 1
ATOM 1655 C CA . MET A 1 206 ? 4.113 8.386 13.175 1.00 72.38 206 MET A CA 1
ATOM 1656 C C . MET A 1 206 ? 4.877 7.825 14.383 1.00 72.38 206 MET A C 1
ATOM 1658 O O . MET A 1 206 ? 4.451 6.870 15.041 1.00 72.38 206 MET A O 1
ATOM 1662 N N . ARG A 1 207 ? 5.967 8.507 14.764 1.00 63.91 207 ARG A N 1
ATOM 1663 C CA . ARG A 1 207 ? 6.654 8.322 16.057 1.00 63.91 207 ARG A CA 1
ATOM 1664 C C . ARG A 1 207 ? 5.965 9.138 17.167 1.00 63.91 207 ARG A C 1
ATOM 1666 O O . ARG A 1 207 ? 5.305 10.140 16.903 1.00 63.91 207 ARG A O 1
ATOM 1673 N N . GLY A 1 208 ? 6.118 8.716 18.425 1.00 65.94 208 GLY A N 1
ATOM 1674 C CA . GLY A 1 208 ? 5.610 9.439 19.603 1.00 65.94 208 GLY A CA 1
ATOM 1675 C C . GLY A 1 208 ? 4.198 9.045 20.073 1.00 65.94 208 GLY A C 1
ATOM 1676 O O . GLY A 1 208 ? 3.666 7.989 19.724 1.00 65.94 208 GLY A O 1
ATOM 1677 N N . GLY A 1 209 ? 3.592 9.889 20.920 1.00 63.44 209 GLY A N 1
ATOM 1678 C CA . GLY A 1 209 ? 2.352 9.573 21.652 1.00 63.44 209 GLY A CA 1
ATOM 1679 C C . GLY A 1 209 ? 1.125 9.299 20.771 1.00 63.44 209 GLY A C 1
ATOM 1680 O O . GLY A 1 209 ? 0.284 8.473 21.122 1.00 63.44 209 GLY A O 1
ATOM 1681 N N . PHE A 1 210 ? 1.044 9.917 19.590 1.00 67.44 210 PHE A N 1
ATOM 1682 C CA . PHE A 1 210 ? -0.085 9.736 18.669 1.00 67.44 210 PHE A CA 1
ATOM 1683 C C . PHE A 1 210 ? -0.078 8.373 17.974 1.00 67.44 210 PHE A C 1
ATOM 1685 O O . PHE A 1 210 ? -1.116 7.710 17.923 1.00 67.44 210 PHE A O 1
ATOM 1692 N N . GLY A 1 211 ? 1.090 7.920 17.506 1.00 75.00 211 GLY A N 1
ATOM 1693 C CA . GLY A 1 211 ? 1.255 6.568 16.969 1.00 75.00 211 GLY A CA 1
ATOM 1694 C C . GLY A 1 211 ? 0.913 5.507 18.019 1.00 75.00 211 GLY A C 1
ATOM 1695 O O . GLY A 1 211 ? 0.265 4.514 17.699 1.00 75.00 211 GLY A O 1
ATOM 1696 N N . LYS A 1 212 ? 1.252 5.749 19.296 1.00 77.62 212 LYS A N 1
ATOM 1697 C CA . LYS A 1 212 ? 0.894 4.860 20.416 1.00 77.62 212 LYS A CA 1
ATOM 1698 C C . LYS A 1 212 ? -0.623 4.731 20.601 1.00 77.62 212 LYS A C 1
ATOM 1700 O O . LYS A 1 212 ? -1.111 3.614 20.741 1.00 77.62 212 LYS A O 1
ATOM 1705 N N . ASN A 1 213 ? -1.370 5.835 20.553 1.00 77.25 213 ASN A N 1
ATOM 1706 C CA . ASN A 1 213 ? -2.831 5.798 20.692 1.00 77.25 213 ASN A CA 1
ATOM 1707 C C . ASN A 1 213 ? -3.506 5.103 19.500 1.00 77.25 213 ASN A C 1
ATOM 1709 O O . ASN A 1 213 ? -4.402 4.287 19.701 1.00 77.25 213 ASN A O 1
ATOM 1713 N N . ALA A 1 214 ? -3.051 5.372 18.270 1.00 83.56 214 ALA A N 1
ATOM 1714 C CA . ALA A 1 214 ? -3.558 4.678 17.086 1.00 83.56 214 ALA A CA 1
ATOM 1715 C C . ALA A 1 214 ? -3.317 3.163 17.181 1.00 83.56 214 ALA A C 1
ATOM 1717 O O . ALA A 1 214 ? -4.242 2.388 16.961 1.00 83.56 214 ALA A O 1
ATOM 1718 N N . LYS A 1 215 ? -2.112 2.744 17.595 1.00 85.81 215 LYS A N 1
ATOM 1719 C CA . LYS A 1 215 ? -1.777 1.332 17.844 1.00 85.81 215 LYS A CA 1
ATOM 1720 C C . LYS A 1 215 ? -2.667 0.695 18.908 1.00 85.81 215 LYS A C 1
ATOM 1722 O O . LYS A 1 215 ? -3.074 -0.442 18.727 1.00 85.81 215 LYS A O 1
ATOM 1727 N N . GLN A 1 216 ? -2.984 1.414 19.985 1.00 83.25 216 GLN A N 1
ATOM 1728 C CA . GLN A 1 216 ? -3.850 0.902 21.049 1.00 83.25 216 GLN A CA 1
ATOM 1729 C C . GLN A 1 216 ? -5.290 0.685 20.554 1.00 83.25 216 GLN A C 1
ATOM 1731 O O . GLN A 1 216 ? -5.815 -0.407 20.719 1.00 83.25 216 GLN A O 1
ATOM 1736 N N . ILE A 1 217 ? -5.891 1.666 19.864 1.00 83.81 217 ILE A N 1
ATOM 1737 C CA . ILE A 1 217 ? -7.234 1.518 19.259 1.00 83.81 217 ILE A CA 1
ATOM 1738 C C . ILE A 1 217 ? -7.264 0.323 18.298 1.00 83.81 217 ILE A C 1
ATOM 1740 O O . ILE A 1 217 ? -8.175 -0.497 18.317 1.00 83.81 217 ILE A O 1
ATOM 1744 N N . LEU A 1 218 ? -6.242 0.221 17.454 1.00 89.88 218 LEU A N 1
ATOM 1745 C CA . LEU A 1 218 ? -6.090 -0.855 16.486 1.00 89.88 218 LEU A CA 1
ATOM 1746 C C . LEU A 1 218 ? -5.868 -2.231 17.130 1.00 89.88 218 LEU A C 1
ATOM 1748 O O . LEU A 1 218 ? -6.305 -3.235 16.573 1.00 89.88 218 LEU A O 1
ATOM 1752 N N . ALA A 1 219 ? -5.187 -2.307 18.273 1.00 88.62 219 ALA A N 1
ATOM 1753 C CA . ALA A 1 219 ? -5.001 -3.562 18.995 1.00 88.62 219 ALA A CA 1
ATOM 1754 C C . ALA A 1 219 ? -6.343 -4.111 19.497 1.00 88.62 219 ALA A C 1
ATOM 1756 O O . ALA A 1 219 ? -6.597 -5.300 19.352 1.00 88.62 219 ALA A O 1
ATOM 1757 N N . GLU A 1 220 ? -7.214 -3.231 19.984 1.00 85.19 220 GLU A N 1
ATOM 1758 C CA . GLU A 1 220 ? -8.539 -3.566 20.522 1.00 85.19 220 GLU A CA 1
ATOM 1759 C C . GLU A 1 220 ? -9.538 -3.949 19.426 1.00 85.19 220 GLU A C 1
ATOM 1761 O O . GLU A 1 220 ? -10.332 -4.865 19.600 1.00 85.19 220 GLU A O 1
ATOM 1766 N N . LEU A 1 221 ? -9.455 -3.317 18.250 1.00 87.88 221 LEU A N 1
ATOM 1767 C CA . LEU A 1 221 ? -10.257 -3.718 17.086 1.00 87.88 221 LEU A CA 1
ATOM 1768 C C . LEU A 1 221 ? -9.804 -5.055 16.481 1.00 87.88 221 LEU A C 1
ATOM 1770 O O . LEU A 1 221 ? -10.565 -5.703 15.766 1.00 87.88 221 LEU A O 1
ATOM 1774 N N . SER A 1 222 ? -8.552 -5.466 16.708 1.00 91.44 222 SER A N 1
ATOM 1775 C CA . SER A 1 222 ? -7.957 -6.612 16.009 1.00 91.44 222 SER A CA 1
ATOM 1776 C C . SER A 1 222 ? -8.711 -7.933 16.242 1.00 91.44 222 SER A C 1
ATOM 1778 O O . SER A 1 222 ? -8.983 -8.610 15.249 1.00 91.44 222 SER A O 1
ATOM 1780 N N . PRO A 1 223 ? -9.085 -8.325 17.481 1.00 90.31 223 PRO A N 1
ATOM 1781 C CA . PRO A 1 223 ? -9.848 -9.549 17.727 1.00 90.31 223 PRO A CA 1
ATOM 1782 C C . PRO A 1 223 ? -11.209 -9.564 17.028 1.00 90.31 223 PRO A C 1
ATOM 1784 O O . PRO A 1 223 ? -11.559 -10.572 16.419 1.00 90.31 223 PRO A O 1
ATOM 1787 N N . GLU A 1 224 ? -11.938 -8.447 17.067 1.00 89.69 224 GLU A N 1
ATOM 1788 C CA . GLU A 1 224 ? -13.260 -8.310 16.445 1.00 89.69 224 GLU A CA 1
ATOM 1789 C C . GLU A 1 224 ? -13.169 -8.399 14.916 1.00 89.69 224 GLU A C 1
ATOM 1791 O O . GLU A 1 224 ? -13.898 -9.160 14.287 1.00 89.69 224 GLU A O 1
ATOM 1796 N N . ILE A 1 225 ? -12.198 -7.713 14.302 1.00 92.88 225 ILE A N 1
ATOM 1797 C CA . ILE A 1 225 ? -11.970 -7.799 12.852 1.00 92.88 225 ILE A CA 1
ATOM 1798 C C . ILE A 1 225 ? -11.581 -9.226 12.439 1.00 92.88 225 ILE A C 1
ATOM 1800 O O . ILE A 1 225 ? -12.005 -9.721 11.393 1.00 92.88 225 ILE A O 1
ATOM 1804 N N . LYS A 1 226 ? -10.757 -9.908 13.243 1.00 93.44 226 LYS A N 1
ATOM 1805 C CA . LYS A 1 226 ? -10.339 -11.286 12.957 1.00 93.44 226 LYS A CA 1
ATOM 1806 C C . LYS A 1 226 ? -11.489 -12.278 13.085 1.00 93.44 226 LYS A C 1
ATOM 1808 O O . LYS A 1 226 ? -11.583 -13.170 12.245 1.00 93.44 226 LYS A O 1
ATOM 1813 N N . SER A 1 227 ? -12.352 -12.135 14.091 1.00 92.50 227 SER A N 1
ATOM 1814 C CA . SER A 1 227 ? -13.454 -13.075 14.336 1.00 92.50 227 SER A CA 1
ATOM 1815 C C . SER A 1 227 ? -14.495 -13.068 13.215 1.00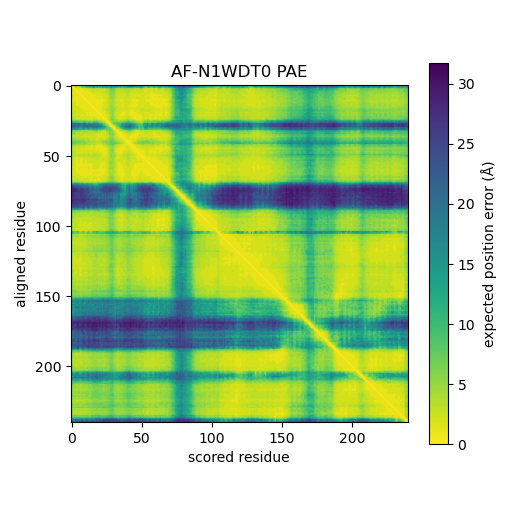 92.50 227 SER A C 1
ATOM 1817 O O . SER A 1 227 ? -15.037 -14.120 12.888 1.00 92.50 227 SER A O 1
ATOM 1819 N N . VAL A 1 228 ? -14.711 -11.920 12.567 1.00 92.12 228 VAL A N 1
ATOM 1820 C CA . VAL A 1 228 ? -15.612 -11.789 11.408 1.00 92.12 228 VAL A CA 1
ATOM 1821 C C . VAL A 1 228 ? -14.931 -12.082 10.065 1.00 92.12 228 VAL A C 1
ATOM 1823 O O . VAL A 1 228 ? -15.546 -11.955 9.008 1.00 92.12 228 VAL A O 1
ATOM 1826 N N . GLY A 1 229 ? -13.661 -12.499 10.077 1.00 91.31 229 GLY A N 1
ATOM 1827 C CA . GLY A 1 229 ? -12.955 -12.952 8.879 1.00 91.31 229 GLY A CA 1
ATOM 1828 C C . GLY A 1 229 ? -12.254 -11.857 8.072 1.00 91.31 229 GLY A C 1
ATOM 1829 O O . GLY A 1 229 ? -11.987 -12.073 6.890 1.00 91.31 229 GLY A O 1
ATOM 1830 N N . GLY A 1 230 ? -11.916 -10.717 8.684 1.00 93.38 230 GLY A N 1
ATOM 1831 C CA . GLY A 1 230 ? -11.065 -9.677 8.099 1.00 93.38 230 GLY A CA 1
ATOM 1832 C C . GLY A 1 230 ? -11.732 -8.308 7.964 1.00 93.38 230 GLY A C 1
ATOM 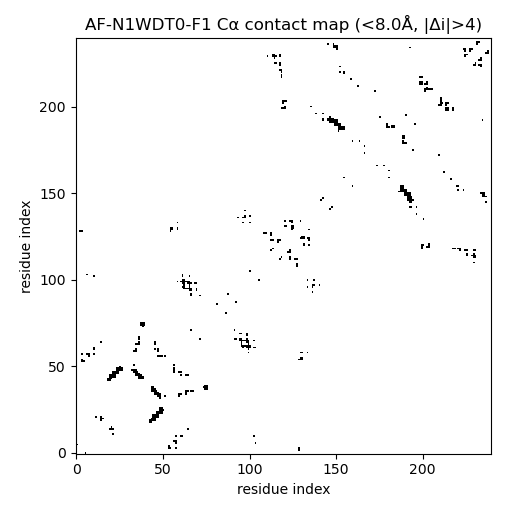1833 O O . GLY A 1 230 ? -12.904 -8.121 8.281 1.00 93.38 230 GLY A O 1
ATOM 1834 N N . VAL A 1 231 ? -10.956 -7.332 7.479 1.00 94.62 231 VAL A N 1
ATOM 1835 C CA . VAL A 1 231 ? -11.369 -5.918 7.407 1.00 94.62 231 VAL A CA 1
ATOM 1836 C C . VAL A 1 231 ? -12.612 -5.743 6.533 1.00 94.62 231 VAL A C 1
ATOM 1838 O O . VAL A 1 231 ? -13.549 -5.064 6.934 1.00 94.62 231 VAL A O 1
ATOM 1841 N N . PHE A 1 232 ? -12.657 -6.378 5.364 1.00 93.56 232 PHE A N 1
ATOM 1842 C CA . PHE A 1 232 ? -13.786 -6.250 4.440 1.00 93.56 232 PHE A CA 1
ATOM 1843 C C . PHE A 1 232 ? -15.102 -6.718 5.065 1.00 93.56 232 PHE A C 1
ATOM 1845 O O . PHE A 1 232 ? -16.075 -5.967 5.069 1.00 93.56 232 PHE A O 1
ATOM 1852 N N . SER A 1 233 ? -15.105 -7.911 5.666 1.00 93.19 233 SER A N 1
ATOM 1853 C CA . SER A 1 233 ? -16.269 -8.454 6.369 1.00 93.19 233 SER A CA 1
ATOM 1854 C C . SER A 1 233 ? -16.700 -7.563 7.532 1.00 93.19 233 SER A C 1
ATOM 1856 O O . SER A 1 233 ? -17.887 -7.302 7.698 1.00 93.19 233 SER A O 1
ATOM 1858 N N . PHE A 1 234 ? -15.739 -7.042 8.301 1.00 93.62 234 PHE A N 1
ATOM 1859 C CA . PHE A 1 234 ? -16.007 -6.145 9.426 1.00 93.62 234 PHE A CA 1
ATOM 1860 C C . PHE A 1 234 ? -16.729 -4.855 9.009 1.00 93.62 234 PHE A C 1
ATOM 1862 O O . PHE A 1 234 ? -17.593 -4.369 9.733 1.00 93.62 234 PHE A O 1
ATOM 1869 N N . PHE A 1 235 ? -16.428 -4.324 7.823 1.00 93.56 235 PHE A N 1
ATOM 1870 C CA . PHE A 1 235 ? -17.099 -3.148 7.263 1.00 93.56 235 PHE A CA 1
ATOM 1871 C C . PHE A 1 235 ? -18.290 -3.481 6.347 1.00 93.56 235 PHE A C 1
ATOM 1873 O O . PHE A 1 235 ? -18.832 -2.572 5.721 1.00 93.56 235 PHE A O 1
ATOM 1880 N N . GLY A 1 236 ? -18.698 -4.753 6.244 1.00 90.88 236 GLY A N 1
ATOM 1881 C CA . GLY A 1 236 ? -19.797 -5.177 5.369 1.00 90.88 236 GLY A CA 1
ATOM 1882 C C . GLY A 1 236 ? -19.537 -4.919 3.880 1.00 90.88 236 GLY A C 1
ATOM 1883 O O . GLY A 1 236 ? -20.473 -4.685 3.117 1.00 90.88 236 GLY A O 1
ATOM 1884 N N . ILE A 1 237 ? -18.267 -4.912 3.466 1.00 91.62 237 ILE A N 1
ATOM 1885 C CA . ILE A 1 237 ? -17.867 -4.644 2.084 1.00 91.62 237 ILE A CA 1
ATOM 1886 C C . ILE A 1 237 ? -18.039 -5.925 1.270 1.00 91.62 237 ILE A C 1
ATOM 1888 O O . ILE A 1 237 ? -17.198 -6.823 1.315 1.00 91.62 237 ILE A O 1
ATOM 1892 N N . ASN A 1 238 ? -19.130 -5.978 0.508 1.00 76.81 238 ASN A N 1
ATOM 1893 C CA . ASN A 1 238 ? -19.337 -6.967 -0.542 1.00 76.81 238 ASN A CA 1
ATOM 1894 C C . ASN A 1 238 ? -18.867 -6.355 -1.859 1.00 76.81 238 ASN A C 1
ATOM 1896 O O . ASN A 1 238 ? -19.458 -5.388 -2.338 1.00 76.81 238 ASN A O 1
ATOM 1900 N N . GLU A 1 239 ? -17.798 -6.894 -2.430 1.00 59.59 239 GLU A N 1
ATOM 1901 C CA . GLU A 1 239 ? -17.398 -6.537 -3.786 1.00 59.59 239 GLU A CA 1
ATOM 1902 C C . GLU A 1 239 ? -17.973 -7.574 -4.751 1.00 59.59 239 GLU A C 1
ATOM 1904 O O . GLU A 1 239 ? -17.625 -8.752 -4.672 1.00 59.59 239 GLU A O 1
ATOM 1909 N N . THR A 1 240 ? -18.899 -7.124 -5.599 1.00 48.28 240 THR A N 1
ATOM 1910 C CA . THR A 1 240 ? -19.269 -7.780 -6.862 1.00 48.28 240 THR A CA 1
ATOM 1911 C C . THR A 1 240 ? -18.269 -7.430 -7.944 1.00 48.28 240 THR A C 1
ATOM 1913 O O . THR A 1 240 ? -17.925 -6.223 -8.013 1.00 48.28 240 THR A O 1
#

Secondary structure (DSSP, 8-state):
--HHHHHHHHHHHHHHHTTEEEEEE---TTS---EEEEEETTEEEEEEETTS-HHHHHHHHHHHHHHHHTT-------TT---STTSS-HHHHHHHHHHHHHHHT-HHHHHHHHHHSSS-HHHHHHHHT--HHHHHHHHHHHHHHHTT-EEEE---HHHHHHHHHTT-S--TTHHHHHHHHTTEETTEEEEEHHHHHHHHHHHHH--SHHHHHHHHHHHHHHHHHHHTTSHHHHTT----

Sequence (240 aa):
MKRNEVRLGRLLSIAEKEDVIVNFLDVERLISWKGLYVTTELGSAIGISSALTLENQVWVLAHELGHHFRGIQRALFSPFQYDLPGFNNPVEERNADLEGLILLDEEENWRNTEKRYPTDLNRLAKEMELPLDAALTRLDYLNSRFGNQVAVCGFSDELWESIQARTKGDGGAQSTVQKLVKRKNSSGTRITFREFNQLRKRAADMRGGFGKNAKQILAELSPEIKSVGGVFSFFGINET

Mean predicted aligned error: 8.83 Å

pLDDT: mean 80.37, std 16.34, range [34.56, 97.69]